Protein 8HEH (pdb70)

Nearest PDB structures (foldseek):
  8heh-assembly1_A  TM=1.007E+00  e=6.013E-32  Serratia marcescens
  8heh-assembly1_B  TM=1.002E+00  e=1.128E-28  Serratia marcescens
  3ne7-assembly1_A  TM=8.263E-01  e=5.624E-11  Thermoplasma acidophilum
  5isv-assembly2_B  TM=7.429E-01  e=2.941E-08  Escherichia coli O157:H7
  3efa-assembly1_A-2  TM=6.532E-01  e=8.711E-08  Lactiplantibacillus plantarum WCFS1

Organism: Serratia marcescens (NCBI:txid615)

Foldseek 3Di:
DKDKDQQALVCLVVVVVQLCQDDFQHDDPVCPVCNDSVNVNVQSVVRLKMWMADVPRTFWIWGWDDVQTETSDTGGHPVRPPPCPSVVGVVSSVVVSVVVPDFKYKYWGAPPDPVVVVVVVVAWDFDQADPVGTTMIMHGD/DLADPLKDKDFDALVCLVVVVVQQCQDDFQHDDPVCVVCSDSVNVRVQSVQRLKMWMARNPHTFWIWGWDPVVHTETSDTGGHPVCPPRCPRVVRVVSSVVVCVVVPHQKYKYWGAPPDPVVVVVVVVPWAFDQADPVRTTMIMHGD

Sequence (288 aa):
LITFEKLTAQHLPYLYEIRFSVEENLLHPHQIQYLQRRQALEDINQGGGWICKHGDDYAGVGFGLFIEPLIGGLFVKPEYQSKGIGSALLARVTAWMFERGAEAIHLTTDPGSKAEGFYQHHGWAVVGQDEFGQAELVKRKRHMDSLITFEKLTAQHLPYLYEIRFSVEENLLHPHQIQYLQRRQALEDINQGGGWICKHGDDYAGVGFGLFIPEPLIGGLFVKPEYQSKGIGSALLARVTAWMFERGAEAIHLTTDPGSKAEGFYQHHGWAVVGQDEFGQAELVKRK

Radius of gyration: 20.62 Å; Cα contacts (8 Å, |Δi|>4): 542; chains: 2; bounding box: 34×51×62 Å

InterPro domains:
  IPR000182 GNAT domain [PF00583] (31-128)
  IPR000182 GNAT domain [PS51186] (5-148)
  IPR016181 Acyl-CoA N-acyltransferase [SSF55729] (5-136)

B-factor: mean 22.33, std 7.27, range [11.79, 54.83]

Solvent-accessible surface area: 14021 Å² total; per-residue (Å²): 184,48,72,58,66,80,5,57,46,133,2,6,10,39,8,0,23,0,17,8,1,10,80,76,25,83,12,46,78,42,40,20,109,110,18,26,41,149,65,4,46,112,12,3,102,66,29,0,0,36,0,0,50,82,45,136,52,26,0,0,1,0,19,0,13,68,127,100,30,34,16,36,6,27,33,15,4,46,86,25,77,122,126,45,6,13,39,23,0,6,62,88,2,13,47,22,0,36,137,135,50,5,118,13,0,55,4,57,5,32,69,68,14,169,27,28,38,59,16,90,152,54,53,7,55,64,92,36,116,27,151,111,29,13,4,54,0,22,52,160,137,273,192,53,84,108,100,13,68,77,58,79,6,54,46,137,16,6,11,42,7,0,21,0,16,8,2,9,98,72,25,82,12,50,76,45,42,18,113,106,17,22,43,155,56,6,55,103,14,11,131,44,27,1,0,17,0,0,41,40,27,137,55,36,0,0,0,0,21,0,18,51,129,114,81,34,39,18,36,6,27,32,16,4,41,81,28,82,125,86,35,2,14,39,28,0,5,60,134,2,12,47,26,0,34,142,152,47,3,142,23,0,45,5,54,6,31,67,68,14,156,28,26,35,59,15,89,149,53,51,7,51,66,82,32,120,40,154,104,26,15,3,38,0,6,50,159,145

Structure (mmCIF, N/CA/C/O backbone):
data_8HEH
#
_entry.id   8HEH
#
_cell.length_a   66.646
_cell.length_b   68.373
_cell.length_c   76.012
_cell.angle_alpha   90.000
_cell.angle_beta   98.120
_cell.angle_gamma   90.000
#
_symmetry.space_group_name_H-M   'C 1 2 1'
#
loop_
_entity.id
_entity.type
_entity.pdbx_description
1 polymer 'GNAT family N-acetyltransferase'
2 non-polymer GLYCEROL
3 non-polymer 'COENZYME A'
4 water water
#
loop_
_atom_site.group_PDB
_atom_site.id
_atom_site.type_symbol
_atom_site.label_atom_id
_atom_site.label_alt_id
_atom_site.label_comp_id
_atom_site.label_asym_id
_atom_site.label_entity_id
_atom_site.label_seq_id
_atom_site.pdbx_PDB_ins_code
_atom_site.Cartn_x
_atom_site.Cartn_y
_atom_site.Cartn_z
_atom_site.occupancy
_atom_site.B_iso_or_equiv
_atom_site.auth_seq_id
_atom_site.auth_comp_id
_atom_site.auth_asym_id
_atom_site.auth_atom_id
_atom_site.pdbx_PDB_model_num
ATOM 1 N N . LEU A 1 20 ? -34.76400 -27.21200 34.10000 1.000 43.52000 20 LEU A N 1
ATOM 2 C CA . LEU A 1 20 ? -34.82900 -25.96100 34.85000 1.000 42.33000 20 LEU A CA 1
ATOM 3 C C . LEU A 1 20 ? -33.61900 -25.08000 34.52600 1.000 40.63000 20 LEU A C 1
ATOM 4 O O . LEU A 1 20 ? -32.72500 -25.48100 33.77500 1.000 41.57000 20 LEU A O 1
ATOM 9 N N . ILE A 1 21 ? -33.62300 -23.87400 35.08900 1.000 38.77000 21 ILE A N 1
ATOM 10 C CA . ILE A 1 21 ? -32.56200 -22.89400 34.88500 1.000 36.56000 21 ILE A CA 1
ATOM 11 C C . ILE A 1 21 ? -31.40000 -23.20000 35.82300 1.000 34.07000 21 ILE A C 1
ATOM 12 O O . ILE A 1 21 ? -31.58100 -23.29700 37.04200 1.000 37.51000 21 ILE A O 1
ATOM 17 N N . THR A 1 22 ? -30.20100 -23.34300 35.26100 1.000 28.57000 22 THR A N 1
ATOM 18 C CA . THR A 1 22 ? -28.98700 -23.54600 36.03800 1.000 27.10000 22 THR A CA 1
ATOM 19 C C . THR A 1 22 ? -27.96100 -22.47200 35.70800 1.000 25.09000 22 THR A C 1
ATOM 20 O O . THR A 1 22 ? -27.92800 -21.94000 34.59200 1.000 23.13000 22 THR A O 1
ATOM 24 N N . PHE A 1 23 ? -27.12700 -22.15800 36.69700 1.000 23.58000 23 PHE A N 1
ATOM 25 C CA . PHE A 1 23 ? -25.96600 -21.29100 36.54000 1.000 21.31000 23 PHE A CA 1
ATOM 26 C C . PHE A 1 23 ? -24.72500 -22.09800 36.88300 1.000 22.34000 23 PHE A C 1
ATOM 27 O O . PHE A 1 23 ? -24.66700 -22.72900 37.94400 1.000 23.26000 23 PHE A O 1
ATOM 35 N N . GLU A 1 24 ? -23.73300 -22.08600 36.00000 1.000 18.64000 24 GLU A N 1
ATOM 36 C CA . GLU A 1 24 ? -22.49800 -22.82400 36.22200 1.000 20.57000 24 GLU A CA 1
ATOM 37 C C . GLU A 1 24 ? -21.33000 -21.98700 35.72800 1.000 18.84000 24 GLU A C 1
ATOM 38 O O . GLU A 1 24 ? -21.51200 -21.01300 34.99500 1.000 16.32000 24 GLU A O 1
ATOM 44 N N . LYS A 1 25 ? -20.12200 -22.36300 36.13800 1.000 17.91000 25 LYS A N 1
ATOM 45 C CA . LYS A 1 25 ? -18.94200 -21.61500 35.73300 1.000 18.27000 25 LYS A CA 1
ATOM 46 C C . LYS A 1 25 ? -18.76500 -21.68800 34.22100 1.000 15.82000 25 LYS A C 1
ATOM 47 O O . LYS A 1 25 ? -18.96000 -22.73800 33.60100 1.000 17.67000 25 LYS A O 1
ATOM 53 N N . LEU A 1 26 ? -18.42800 -20.54600 33.63100 1.000 16.10000 26 LEU A N 1
ATOM 54 C CA . LEU A 1 26 ? -18.12000 -20.45600 32.21000 1.000 15.61000 26 LEU A CA 1
ATOM 55 C C . LEU A 1 26 ? -16.73400 -21.04100 31.97200 1.000 15.91000 26 LEU A C 1
ATOM 56 O O . LEU A 1 26 ? -15.76100 -20.60800 32.59900 1.000 18.37000 26 LEU A O 1
ATOM 61 N N . THR A 1 27 ? -16.63400 -22.01700 31.06900 1.000 16.32000 27 THR A N 1
ATOM 62 C CA . THR A 1 27 ? -15.35800 -22.64000 30.74500 1.000 18.15000 27 THR A CA 1
ATOM 63 C C . THR A 1 27 ? -15.14000 -22.62100 29.23900 1.000 18.14000 27 THR A C 1
ATOM 64 O O . THR A 1 27 ? -16.01000 -22.21000 28.47000 1.000 16.82000 27 THR A O 1
ATOM 68 N N . ALA A 1 28 ? -13.94600 -23.06300 28.82900 1.000 18.21000 28 ALA A N 1
ATOM 69 C CA . ALA A 1 28 ? -13.54800 -22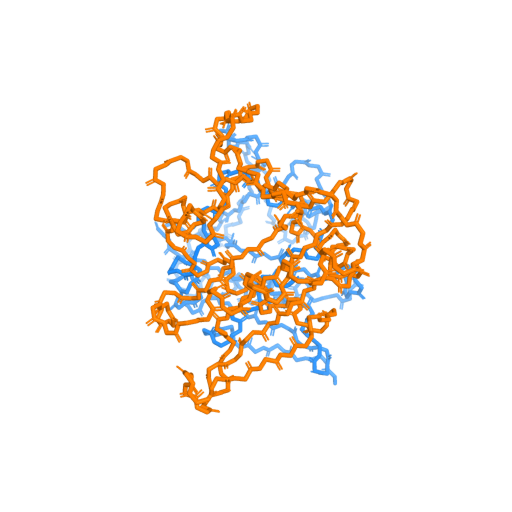.99600 27.42600 1.000 19.01000 28 ALA A CA 1
ATOM 70 C C . ALA A 1 28 ? -14.55100 -23.69300 26.51600 1.000 18.00000 28 ALA A C 1
ATOM 71 O O . ALA A 1 28 ? -14.81600 -23.22600 25.40000 1.000 18.33000 28 ALA A O 1
ATOM 73 N N . GLN A 1 29 ? -15.13600 -24.80200 26.97500 1.000 17.85000 29 GLN A N 1
ATOM 74 C CA . GLN A 1 29 ? -16.07400 -25.54500 26.13600 1.000 19.51000 29 GLN A CA 1
ATOM 75 C C . GLN A 1 29 ? -17.33800 -24.75000 25.81800 1.000 18.94000 29 GLN A C 1
ATOM 76 O O . GLN A 1 29 ? -18.07700 -25.11800 24.89800 1.000 19.34000 29 GLN A O 1
ATOM 82 N N . HIS A 1 30 ? -17.60400 -23.67300 26.55400 1.000 15.55000 30 HIS A N 1
ATOM 83 C CA . HIS A 1 30 ? -18.78400 -22.85900 26.31400 1.000 16.59000 30 HIS A CA 1
ATOM 84 C C . HIS A 1 30 ? -18.56600 -21.79600 25.25500 1.000 15.83000 30 HIS A C 1
ATOM 85 O O . HIS A 1 30 ? -19.51000 -21.06700 24.95100 1.000 15.40000 30 HIS A O 1
ATOM 92 N N . LEU A 1 31 ? -17.34900 -21.67800 24.72000 1.000 15.74000 31 LEU A N 1
ATOM 93 C CA . LEU A 1 31 ? -17.03200 -20.65100 23.72100 1.000 16.50000 31 LEU A CA 1
ATOM 94 C C . LEU A 1 31 ? -18.08900 -20.48500 22.63300 1.000 16.25000 31 LEU A C 1
ATOM 95 O O . LEU A 1 31 ? -18.52300 -19.35100 22.40400 1.000 15.34000 31 LEU A O 1
ATOM 100 N N . PRO A 1 32 ? -18.55200 -21.53100 21.94800 1.000 14.74000 32 PRO A N 1
ATOM 101 C CA . PRO A 1 32 ? -19.56100 -21.30900 20.89300 1.000 14.53000 32 PRO A CA 1
ATOM 102 C C . PRO A 1 32 ? -20.82700 -20.65000 21.39800 1.000 14.38000 32 PRO A C 1
ATOM 103 O O . PRO A 1 32 ? -21.42900 -19.83900 20.67300 1.000 14.14000 32 PRO A O 1
ATOM 107 N N . TYR A 1 33 ? -21.24600 -20.97100 22.62400 1.000 15.04000 33 TYR A N 1
ATOM 108 C CA . TYR A 1 33 ? -22.50500 -20.47200 23.15600 1.000 14.66000 33 TYR A CA 1
ATOM 109 C C . TYR A 1 33 ? -22.35500 -19.06200 23.69100 1.000 15.67000 33 TYR A C 1
ATOM 110 O O . TYR A 1 33 ? -23.32200 -18.28800 23.68000 1.000 16.07000 33 TYR A O 1
ATOM 119 N N . LEU A 1 34 ? -21.15400 -18.70500 24.14000 1.000 14.39000 34 LEU A N 1
ATOM 120 C CA . LEU A 1 34 ? -20.88100 -17.30500 24.42700 1.000 14.73000 34 LEU A CA 1
ATOM 121 C C . LEU A 1 34 ? -21.16100 -16.45700 23.19200 1.000 14.70000 34 LEU A C 1
ATOM 122 O O . LEU A 1 34 ? -21.87100 -15.44700 23.26600 1.000 14.10000 34 LEU A O 1
ATOM 127 N N . TYR A 1 35 ? -20.61500 -16.85900 22.04000 1.000 13.92000 35 TYR A N 1
ATOM 128 C CA . TYR A 1 35 ? -20.88900 -16.13300 20.80500 1.000 13.49000 35 TYR A CA 1
ATOM 129 C C . TYR A 1 35 ? -22.37700 -16.13400 20.49100 1.000 14.55000 35 TYR A C 1
ATOM 130 O O . TYR A 1 35 ? -22.94100 -15.09700 20.12600 1.000 14.73000 35 TYR A O 1
ATOM 139 N N . GLU A 1 36 ? -23.02300 -17.30000 20.58200 1.000 13.93000 36 GLU A N 1
ATOM 140 C CA . GLU A 1 36 ? -24.43800 -17.39900 20.24200 1.000 14.96000 36 GLU A CA 1
ATOM 141 C C . GLU A 1 36 ? -25.26700 -16.41000 21.04600 1.000 15.46000 36 GLU A C 1
ATOM 142 O O . GLU A 1 36 ? -26.07800 -15.66400 20.49100 1.000 15.09000 36 GLU A O 1
ATOM 148 N N . ILE A 1 37 ? -25.06700 -16.38400 22.36100 1.000 14.45000 37 ILE A N 1
ATOM 149 C CA . ILE A 1 37 ? -25.81500 -15.45500 23.20300 1.000 14.60000 37 ILE A CA 1
ATOM 150 C C . ILE A 1 37 ? -25.46100 -14.01400 22.85800 1.000 13.47000 37 ILE A C 1
ATOM 151 O O . ILE A 1 37 ? -26.34000 -13.15000 22.74600 1.000 14.96000 37 ILE A O 1
ATOM 156 N N . ARG A 1 38 ? -24.16700 -13.72700 22.70000 1.000 12.23000 38 ARG A N 1
ATOM 157 C CA . ARG A 1 38 ? -23.74600 -12.35200 22.45600 1.000 14.80000 38 ARG A CA 1
ATOM 158 C C . ARG A 1 38 ? -24.36900 -11.79300 21.18800 1.000 14.10000 38 ARG A C 1
ATOM 159 O O . ARG A 1 38 ? -24.74200 -10.61300 21.14200 1.000 14.50000 38 ARG A O 1
ATOM 167 N N . PHE A 1 39 ? -24.46200 -12.60400 20.13600 1.000 13.48000 39 PHE A N 1
ATOM 168 C CA . PHE A 1 39 ? -25.00500 -12.12000 18.87700 1.000 13.23000 39 PHE A CA 1
ATOM 169 C C . PHE A 1 39 ? -26.52100 -12.20600 18.80700 1.000 14.11000 39 PHE A C 1
ATOM 170 O O . PHE A 1 39 ? -27.09700 -11.75900 17.81500 1.000 14.42000 39 PHE A O 1
ATOM 178 N N . SER A 1 40 ? -27.17700 -12.74100 19.83700 1.000 14.72000 40 SER A N 1
ATOM 179 C CA . SER A 1 40 ? -28.63100 -12.82700 19.85000 1.000 15.49000 40 SER A CA 1
ATOM 180 C C . SER A 1 40 ? -29.28400 -11.51600 20.27200 1.000 16.04000 40 SER A C 1
ATOM 181 O O . SER A 1 40 ? -30.47300 -11.30900 20.00600 1.000 17.37000 40 SER A O 1
ATOM 184 N N . VAL A 1 41 ? -28.54900 -10.63500 20.95300 1.000 16.02000 41 VAL A N 1
ATOM 185 C CA . VAL A 1 41 ? -29.16700 -9.43800 21.51100 1.000 16.19000 41 VAL A CA 1
ATOM 186 C C . VAL A 1 41 ? -29.37600 -8.38700 20.42400 1.000 18.07000 41 VAL A C 1
ATOM 187 O O . VAL A 1 41 ? -28.73500 -8.39200 19.36100 1.000 17.32000 41 VAL A O 1
ATOM 191 N N . GLU A 1 42 ? -30.30400 -7.46800 20.70700 1.000 18.32000 42 GLU A N 1
ATOM 192 C CA . GLU A 1 42 ? -30.74300 -6.43400 19.77600 1.000 19.31000 42 GLU A CA 1
ATOM 193 C C . GLU A 1 42 ? -30.31400 -5.03500 20.18500 1.000 20.08000 42 GLU A C 1
ATOM 194 O O . GLU A 1 42 ? -30.44700 -4.10100 19.38200 1.000 23.18000 42 GLU A O 1
ATOM 200 N N . GLU A 1 43 ? -29.85200 -4.85800 21.41300 1.000 19.01000 43 GLU A N 1
ATOM 201 C CA . GLU A 1 43 ? -29.19600 -3.64400 21.87300 1.000 19.91000 43 GLU A CA 1
ATOM 202 C C . GLU A 1 43 ? -27.79800 -4.02600 22.33400 1.000 18.28000 43 GLU A C 1
ATOM 203 O O . GLU A 1 43 ? -27.51800 -5.19800 22.60900 1.000 18.20000 43 GLU A O 1
ATOM 209 N N . ASN A 1 44 ? -26.92300 -3.03300 22.43100 1.000 17.65000 44 ASN A N 1
ATOM 210 C CA . ASN A 1 44 ? -25.51600 -3.26900 22.72400 1.000 15.72000 44 ASN A CA 1
ATOM 211 C C . ASN A 1 44 ? -24.92100 -4.29500 21.76700 1.000 16.72000 44 ASN A C 1
ATOM 212 O O . ASN A 1 44 ? -24.25300 -5.26200 22.15300 1.000 16.50000 44 ASN A O 1
ATOM 217 N N . LEU A 1 45 ? -25.21300 -4.07600 20.49500 1.000 16.75000 45 LEU A N 1
ATOM 218 C CA . LEU A 1 45 ? -24.57500 -4.81000 19.42000 1.000 15.02000 45 LEU A CA 1
ATOM 219 C C . LEU A 1 45 ? -23.07200 -4.57600 19.45700 1.000 17.21000 45 LEU A C 1
ATOM 220 O O . LEU A 1 45 ? -22.58600 -3.55900 19.96000 1.000 19.44000 45 LEU A O 1
ATOM 225 N N . LEU A 1 46 ? -22.33400 -5.52800 18.91000 1.000 15.49000 46 LEU A N 1
ATOM 226 C CA . LEU A 1 46 ? -20.88200 -5.43700 18.87800 1.000 16.08000 46 LEU A CA 1
ATOM 227 C C . LEU A 1 46 ? -20.44100 -4.19100 18.11500 1.000 17.05000 46 LEU A C 1
ATOM 228 O O . LEU A 1 46 ? -20.95300 -3.89200 17.03100 1.000 17.12000 46 LEU A O 1
ATOM 233 N N . HIS A 1 47 ? -19.48100 -3.46800 18.68100 1.000 17.24000 47 HIS A N 1
ATOM 234 C CA . HIS A 1 47 ? -18.93000 -2.28900 18.02900 1.000 16.98000 47 HIS A CA 1
ATOM 235 C C . HIS A 1 47 ? -17.56500 -2.59500 17.43100 1.000 17.67000 47 HIS A C 1
ATOM 236 O O . HIS A 1 47 ? -16.89700 -3.55000 17.83600 1.000 17.93000 47 HIS A O 1
ATOM 243 N N . PRO A 1 48 ? -17.13800 -1.81300 16.43100 1.000 19.17000 48 PRO A N 1
ATOM 244 C CA . PRO A 1 48 ? -15.83300 -2.06800 15.78800 1.000 19.03000 48 PRO A CA 1
ATOM 245 C C . PRO A 1 48 ? -14.65700 -2.26200 16.73500 1.000 18.83000 48 PRO A C 1
ATOM 246 O O . PRO A 1 48 ? -13.88200 -3.21100 16.55800 1.000 19.65000 48 PRO A O 1
ATOM 250 N N . HIS A 1 49 ? -14.50500 -1.39900 17.74700 1.000 19.20000 49 HIS A N 1
ATOM 251 C CA . HIS A 1 49 ? -13.36000 -1.51500 18.64700 1.000 21.14000 49 HIS A CA 1
ATOM 252 C C . HIS A 1 49 ? -13.41300 -2.76000 19.52100 1.000 21.88000 49 HIS A C 1
ATOM 253 O O . HIS A 1 49 ? -12.42400 -3.06900 20.19300 1.000 24.50000 49 HIS A O 1
ATOM 260 N N . GLN A 1 50 ? -14.52900 -3.48200 19.52000 1.000 18.22000 50 GLN A N 1
ATOM 261 C CA . GLN A 1 50 ? -14.68600 -4.65700 20.35600 1.000 18.24000 50 GLN A CA 1
ATOM 262 C C . GLN A 1 50 ? -14.48200 -5.96300 19.60000 1.000 16.48000 50 GLN A C 1
ATOM 263 O O . GLN A 1 50 ? -14.43700 -7.02200 20.23300 1.000 16.52000 50 GLN A O 1
ATOM 269 N N . ILE A 1 51 ? -14.35100 -5.91400 18.27100 1.000 17.03000 51 ILE A N 1
ATOM 270 C CA . ILE A 1 51 ? -14.17900 -7.13700 17.48400 1.000 17.35000 51 ILE A CA 1
ATOM 271 C C . ILE A 1 51 ? -13.01600 -7.96100 18.01400 1.000 17.35000 51 ILE A C 1
ATOM 272 O O . ILE A 1 51 ? -13.10200 -9.19300 18.13100 1.000 17.60000 51 ILE A O 1
ATOM 277 N N . GLN A 1 52 ? -11.90800 -7.29100 18.34300 1.000 16.69000 52 GLN A N 1
ATOM 278 C CA . GLN A 1 52 ? -10.67700 -8.00000 18.67900 1.000 19.93000 52 GLN A CA 1
ATOM 279 C C . GLN A 1 52 ? -10.86100 -8.93300 19.87000 1.000 18.27000 52 GLN A C 1
ATOM 280 O O . GLN A 1 52 ? -10.20200 -9.97600 19.94900 1.000 19.37000 52 GLN A O 1
ATOM 286 N N . TYR A 1 53 ? -11.76400 -8.59800 20.78700 1.000 18.12000 53 TYR A N 1
ATOM 287 C CA . TYR A 1 53 ? -11.90700 -9.38900 22.00000 1.000 18.57000 53 TYR A CA 1
ATOM 288 C C . TYR A 1 53 ? -12.65900 -10.68700 21.77700 1.000 17.85000 53 TYR A C 1
ATOM 289 O O . TYR A 1 53 ? -12.61700 -11.56200 22.64900 1.000 18.46000 53 TYR A O 1
ATOM 298 N N . LEU A 1 54 ? -13.32300 -10.84100 20.63200 1.000 16.19000 54 LEU A N 1
ATOM 299 C CA . LEU A 1 54 ? -13.98300 -12.09500 20.29900 1.000 16.65000 54 LEU A CA 1
ATOM 300 C C . LEU A 1 54 ? -13.09300 -13.07200 19.54400 1.000 16.01000 54 LEU A C 1
ATOM 301 O O . LEU A 1 54 ? -13.48100 -14.23500 19.40300 1.000 16.31000 54 LEU A O 1
ATOM 306 N N . GLN A 1 55 ? -11.93100 -12.65000 19.03700 1.000 16.32000 55 GLN A N 1
ATOM 307 C CA . GLN A 1 55 ? -11.02000 -13.60900 18.41600 1.000 17.38000 55 GLN A CA 1
ATOM 308 C C . GLN A 1 55 ? -10.70900 -14.70900 19.42300 1.000 17.40000 55 GLN A C 1
ATOM 309 O O . GLN A 1 55 ? -10.55300 -14.44100 20.61600 1.000 16.58000 55 GLN A O 1
ATOM 315 N N . ARG A 1 56 ? -10.66600 -15.95700 18.94700 1.000 17.46000 56 ARG A N 1
ATOM 316 C CA . ARG A 1 56 ? -10.68700 -17.11200 19.84600 1.000 16.66000 56 ARG A CA 1
ATOM 317 C C . ARG A 1 56 ? -9.63700 -17.02700 20.94500 1.000 17.40000 56 ARG A C 1
ATOM 318 O O . ARG A 1 56 ? -9.92800 -17.32900 22.10700 1.000 17.01000 56 ARG A O 1
ATOM 326 N N . ARG A 1 57 ? -8.40400 -16.64500 20.6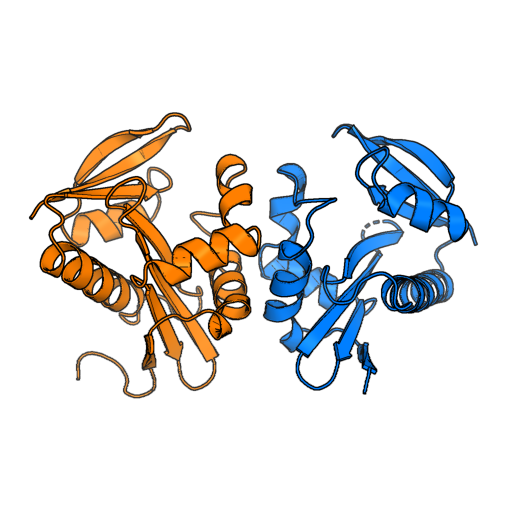0200 1.000 17.66000 57 ARG A N 1
ATOM 327 C CA . ARG A 1 57 ? -7.35600 -16.64800 21.62200 1.000 19.20000 57 ARG A CA 1
ATOM 328 C C . ARG A 1 57 ? -7.67900 -15.67400 22.74700 1.000 17.60000 57 ARG A C 1
ATOM 329 O O . ARG A 1 57 ? -7.49700 -15.99700 23.93100 1.000 19.21000 57 ARG A O 1
ATOM 337 N N . GLN A 1 58 ? -8.19600 -14.49200 22.40100 1.000 17.49000 58 GLN A N 1
ATOM 338 C CA . GLN A 1 58 ? -8.54700 -13.50900 23.42300 1.000 18.26000 58 GLN A CA 1
ATOM 339 C C . GLN A 1 58 ? -9.79800 -13.91200 24.19300 1.000 18.06000 58 GLN A C 1
ATOM 340 O O . GLN A 1 58 ? -9.87200 -13.72200 25.41500 1.000 17.71000 58 GLN A O 1
ATOM 346 N N . ALA A 1 59 ? -10.80300 -14.44400 23.49500 1.000 17.00000 59 ALA A N 1
ATOM 347 C CA . ALA A 1 59 ? -12.01300 -14.87700 24.17500 1.000 15.70000 59 ALA A CA 1
ATOM 348 C C . ALA A 1 59 ? -11.70400 -15.99100 25.17000 1.000 16.81000 59 ALA A C 1
ATOM 349 O O . ALA A 1 59 ? -12.22900 -16.00000 26.28900 1.000 16.45000 59 ALA A O 1
ATOM 351 N N . LEU A 1 60 ? -10.81900 -16.91600 24.79100 1.000 16.32000 60 LEU A N 1
ATOM 352 C CA . LEU A 1 60 ? -10.44000 -17.98600 25.71000 1.000 17.28000 60 LEU A CA 1
ATOM 353 C C . LEU A 1 60 ? -9.65800 -17.44600 26.89800 1.000 18.51000 60 LEU A C 1
ATOM 354 O O . LEU A 1 60 ? -9.86200 -17.89700 28.02800 1.000 18.56000 60 LEU A O 1
ATOM 359 N N . GLU A 1 61 ? -8.77200 -16.47100 26.66800 1.000 17.45000 61 GLU A N 1
ATOM 360 C CA . GLU A 1 61 ? -8.07400 -15.84600 27.78900 1.000 18.56000 61 GLU A CA 1
ATOM 361 C C . GLU A 1 61 ? -9.06100 -15.20100 28.75300 1.000 19.50000 61 GLU A C 1
ATOM 362 O O . GLU A 1 61 ? -8.93900 -15.35600 29.97500 1.000 20.00000 61 GLU A O 1
ATOM 368 N N . ASP A 1 62 ? -10.05500 -14.48300 28.22000 1.000 18.13000 62 ASP A N 1
ATOM 369 C CA . ASP A 1 62 ? -11.08800 -13.89300 29.06800 1.000 17.83000 62 ASP A CA 1
ATOM 370 C C . ASP A 1 62 ? -11.81600 -14.95800 29.88300 1.000 17.87000 62 ASP A C 1
ATOM 371 O O . ASP A 1 62 ? -11.95300 -14.83200 31.10400 1.000 17.64000 62 ASP A O 1
ATOM 376 N N . ILE A 1 63 ? -12.31600 -16.00600 29.22400 1.000 17.67000 63 ILE A N 1
ATOM 377 C CA . ILE A 1 63 ? -12.97900 -17.09200 29.94600 1.000 17.66000 63 ILE A CA 1
ATOM 378 C C . ILE A 1 63 ? -12.06100 -17.64700 31.02300 1.000 18.27000 63 ILE A C 1
ATOM 379 O O . ILE A 1 63 ? -12.48100 -17.89600 32.16000 1.000 19.58000 63 ILE A O 1
ATOM 384 N N . ASN A 1 64 ? -10.79100 -17.82600 30.68800 1.000 17.89000 64 ASN A N 1
ATOM 385 C CA . ASN A 1 64 ? -9.88400 -18.51400 31.59800 1.000 20.62000 64 ASN A CA 1
ATOM 386 C C . ASN A 1 64 ? -9.41400 -17.65000 32.76600 1.000 20.79000 64 ASN A C 1
ATOM 387 O O . ASN A 1 64 ? -8.72300 -18.16900 33.65300 1.000 24.82000 64 ASN A O 1
ATOM 392 N N . GLN A 1 65 ? -9.79100 -16.36800 32.82900 1.000 20.05000 65 GLN A N 1
ATOM 393 C CA . GLN A 1 65 ? -9.63600 -15.65300 34.09300 1.000 19.64000 65 GLN A CA 1
ATOM 394 C C . GLN A 1 65 ? -10.51300 -16.24500 35.18400 1.000 23.45000 65 GLN A C 1
ATOM 395 O O . GLN A 1 65 ? -10.24500 -16.01900 36.36900 1.000 23.49000 65 GLN A O 1
ATOM 401 N N . GLY A 1 66 ? -11.54800 -16.99500 34.82000 1.000 18.45000 66 GLY A N 1
ATOM 402 C CA . GLY A 1 66 ? -12.37600 -17.68300 35.78700 1.000 20.53000 66 GLY A CA 1
ATOM 403 C C . GLY A 1 66 ? -13.48100 -16.85700 36.40300 1.000 20.59000 66 GLY A C 1
ATOM 404 O O . GLY A 1 66 ? -14.07300 -17.29100 37.40000 1.000 21.63000 66 GLY A O 1
ATOM 405 N N . GLY A 1 67 ? -13.79500 -15.69300 35.83500 1.000 18.36000 67 GLY A N 1
ATOM 406 C CA . GLY A 1 67 ? -14.79900 -14.82300 36.41300 1.000 18.64000 67 GLY A CA 1
ATOM 407 C C . GLY A 1 67 ? -16.14100 -14.86200 35.71600 1.000 16.44000 67 GLY A C 1
ATOM 408 O O . GLY A 1 67 ? -16.91200 -13.90100 35.80900 1.000 17.67000 67 GLY A O 1
ATOM 409 N N . GLY A 1 68 ? -16.44200 -15.96500 35.02900 1.000 14.58000 68 GLY A N 1
ATOM 410 C CA . GLY A 1 68 ? -17.63800 -16.06000 34.21500 1.000 16.32000 68 GLY A CA 1
ATOM 411 C C . GLY A 1 68 ? -18.60100 -17.14400 34.66200 1.000 15.66000 68 GLY A C 1
ATOM 412 O O . GLY A 1 68 ? -18.21100 -18.13400 35.29200 1.000 16.97000 68 GLY A O 1
ATOM 413 N N . TRP A 1 69 ? -19.87300 -16.93500 34.33400 1.000 15.84000 69 TRP A N 1
ATOM 414 C CA . TRP A 1 69 ? -20.92900 -17.91200 34.52400 1.000 17.79000 69 TRP A CA 1
ATOM 415 C C . TRP A 1 69 ? -21.77100 -17.96500 33.26000 1.000 16.13000 69 TRP A C 1
ATOM 416 O O . TRP A 1 69 ? -21.87300 -16.98700 32.50800 1.000 15.77000 69 TRP A O 1
ATOM 427 N N . ILE A 1 70 ? -22.38000 -19.11200 33.03100 1.000 16.54000 70 ILE A N 1
ATOM 428 C CA . ILE A 1 70 ? -23.30200 -19.28200 31.92500 1.000 15.64000 70 ILE A CA 1
ATOM 429 C C . ILE A 1 70 ? -24.57400 -19.92300 32.46000 1.000 18.38000 70 ILE A C 1
ATOM 430 O O . ILE A 1 70 ? -24.52900 -20.79100 33.34500 1.000 18.76000 70 ILE A O 1
ATOM 435 N N . CYS A 1 71 ? -25.70800 -19.44900 31.96100 1.000 17.77000 71 CYS A N 1
ATOM 436 C CA . CYS A 1 71 ? -27.03000 -19.86700 32.39200 1.000 18.52000 71 CYS A CA 1
ATOM 437 C C . CYS A 1 71 ? -27.66200 -20.70900 31.29500 1.000 20.68000 71 CYS A C 1
ATOM 438 O O . CYS A 1 71 ? -27.66200 -20.30700 30.12300 1.000 19.37000 71 CYS A O 1
ATOM 441 N N . LYS A 1 72 ? -28.15200 -21.89300 31.66500 1.000 21.20000 72 LYS A N 1
ATOM 442 C CA . LYS A 1 72 ? -28.82400 -22.79600 30.74500 1.000 24.15000 72 LYS A CA 1
ATOM 443 C C . LYS A 1 72 ? -30.27200 -22.94900 31.17100 1.000 26.51000 72 LYS A C 1
ATOM 444 O O . LYS A 1 72 ? -30.56900 -22.99500 32.36700 1.000 26.27000 72 LYS A O 1
ATOM 450 N N . HIS A 1 73 ? -31.16300 -23.00900 30.19200 1.000 27.67000 73 HIS A N 1
ATOM 451 C CA . HIS A 1 73 ? -32.57300 -23.31500 30.39500 1.000 31.32000 73 HIS A CA 1
ATOM 452 C C . HIS A 1 73 ? -32.76900 -24.67400 29.73500 1.000 33.50000 73 HIS A C 1
ATOM 453 O O . HIS A 1 73 ? -32.90100 -24.76500 28.51100 1.000 31.40000 73 HIS A O 1
ATOM 460 N N . GLY A 1 74 ? -32.76700 -25.72900 30.53900 1.000 35.62000 74 GLY A N 1
ATOM 461 C CA . GLY A 1 74 ? -32.71900 -27.06100 29.96500 1.000 35.13000 74 GLY A CA 1
ATOM 462 C C . GLY A 1 74 ? -31.40400 -27.23800 29.23000 1.000 33.55000 74 GLY A C 1
ATOM 463 O O . GLY A 1 74 ? -30.32100 -27.03200 29.79000 1.000 34.55000 74 GLY A O 1
ATOM 464 N N . ASP A 1 75 ? -31.47700 -27.59600 27.95200 1.000 34.94000 75 ASP A N 1
ATOM 465 C CA . ASP A 1 75 ? -30.29000 -27.71000 27.11800 1.000 35.14000 75 ASP A CA 1
ATOM 466 C C . ASP A 1 75 ? -30.04800 -26.47000 26.26100 1.000 34.62000 75 ASP A C 1
ATOM 467 O O . ASP A 1 75 ? -29.15600 -26.48300 25.40800 1.000 38.00000 75 ASP A O 1
ATOM 472 N N . ASP A 1 76 ? -30.80800 -25.40100 26.47600 1.000 29.86000 76 ASP A N 1
ATOM 473 C CA . ASP A 1 76 ? -30.65600 -24.16700 25.71800 1.000 26.20000 76 ASP A CA 1
ATOM 474 C C . ASP A 1 76 ? -29.84200 -23.17300 26.53500 1.000 23.85000 76 ASP A C 1
ATOM 475 O O . ASP A 1 76 ? -30.17600 -22.89100 27.68800 1.000 26.02000 76 ASP A O 1
ATOM 480 N N . TYR A 1 77 ? -28.76500 -22.66300 25.94700 1.000 20.10000 77 TYR A N 1
ATOM 481 C CA . TYR A 1 77 ? -27.98300 -21.62300 26.60200 1.000 19.21000 77 TYR A CA 1
ATOM 482 C C . TYR A 1 77 ? -28.74800 -20.30800 26.56900 1.000 18.42000 77 TYR A C 1
ATOM 483 O O . TYR A 1 77 ? -29.21000 -19.88000 25.50800 1.000 19.92000 77 TYR A O 1
ATOM 492 N N . ALA A 1 78 ? -28.89100 -19.67100 27.73300 1.000 17.43000 78 ALA A N 1
ATOM 493 C CA . ALA A 1 78 ? -29.77400 -18.52000 27.90300 1.000 19.11000 78 ALA A CA 1
ATOM 494 C C . ALA A 1 78 ? -29.05100 -17.20600 28.15100 1.000 17.03000 78 ALA A C 1
ATOM 495 O O . ALA A 1 78 ? -29.48900 -16.16200 27.65400 1.000 17.83000 78 ALA A O 1
ATOM 497 N N . GLY A 1 79 ? -27.96700 -17.21800 28.91300 1.000 16.16000 79 GLY A N 1
ATOM 498 C CA . GLY A 1 79 ? -27.29900 -15.98400 29.26900 1.000 15.63000 79 GLY A CA 1
ATOM 499 C C . GLY A 1 79 ? -25.87300 -16.24800 29.67800 1.000 15.41000 79 GLY A C 1
ATOM 500 O O . GLY A 1 79 ? -25.52300 -17.35700 30.09100 1.000 16.47000 79 GLY A O 1
ATOM 501 N N . VAL A 1 80 ? -25.05000 -15.21000 29.58900 1.000 15.50000 80 VAL A N 1
ATOM 502 C CA . VAL A 1 80 ? -23.63600 -15.32600 29.92800 1.000 14.75000 80 VAL A CA 1
ATOM 503 C C . VAL A 1 80 ? -23.17100 -14.01400 30.55100 1.000 14.51000 80 VAL A C 1
ATOM 504 O O . VAL A 1 80 ? -23.55800 -12.92800 30.10900 1.000 15.71000 80 VAL A O 1
ATOM 508 N N . GLY A 1 81 ? -22.34000 -14.11900 31.58000 1.000 14.59000 81 GLY A N 1
ATOM 509 C CA . GLY A 1 81 ? -21.74700 -12.94200 32.18500 1.000 16.09000 81 GLY A CA 1
ATOM 510 C C . GLY A 1 81 ? -20.34700 -13.23700 32.66500 1.000 15.32000 81 GLY A C 1
ATOM 511 O O . GLY A 1 81 ? -20.11300 -14.31700 33.21500 1.000 16.57000 81 GLY A O 1
ATOM 512 N N . PHE A 1 82 ? -19.43700 -12.31500 32.45300 1.000 15.64000 82 PHE A N 1
ATOM 513 C CA . PHE A 1 82 ? -18.04800 -12.53500 32.90400 1.000 15.66000 82 PHE A CA 1
ATOM 514 C C . PHE A 1 82 ? -17.33500 -11.25700 33.29800 1.000 17.63000 82 PHE A C 1
ATOM 515 O O . PHE A 1 82 ? -17.54300 -10.22900 32.68600 1.000 16.98000 82 PHE A O 1
ATOM 523 N N . GLY A 1 83 ? -16.51600 -11.39900 34.32200 1.000 16.20000 83 GLY A N 1
ATOM 524 C CA . GLY A 1 83 ? -15.69300 -10.27900 34.77400 1.000 17.74000 83 GLY A CA 1
ATOM 525 C C . GLY A 1 83 ? -14.24300 -10.53400 34.45600 1.000 19.45000 83 GLY A C 1
ATOM 526 O O . GLY A 1 83 ? -13.87300 -11.69300 34.24400 1.000 19.91000 83 GLY A O 1
ATOM 527 N N . LEU A 1 84 ? -13.47400 -9.46500 34.42300 1.000 20.79000 84 LEU A N 1
ATOM 528 C CA . LEU A 1 84 ? -12.03900 -9.58000 34.11700 1.000 19.73000 84 LEU A CA 1
ATOM 529 C C . LEU A 1 84 ? -11.18700 -8.66500 34.97300 1.000 20.73000 84 LEU A C 1
ATOM 530 O O . LEU A 1 84 ? -11.69900 -7.65400 35.38400 1.000 20.77000 84 LEU A O 1
ATOM 535 N N . PHE A 1 85 ? -9.91500 -9.01400 35.13400 1.000 22.60000 85 PHE A N 1
ATOM 536 C CA . PHE A 1 85 ? -8.88400 -8.09500 35.69600 1.000 25.52000 85 PHE A CA 1
ATOM 537 C C . PHE A 1 85 ? -7.84100 -7.96300 34.58000 1.000 23.20000 85 PHE A C 1
ATOM 538 O O . PHE A 1 85 ? -7.24800 -8.97300 34.27000 1.000 30.41000 85 PHE A O 1
ATOM 546 N N . ILE A 1 86 ? -7.70500 -6.81300 33.90700 1.000 30.00000 86 ILE A N 1
ATOM 547 C CA . ILE A 1 86 ? -6.79100 -6.60800 32.74400 1.000 30.00000 86 ILE A CA 1
ATOM 548 C C . ILE A 1 86 ? -5.77300 -5.50200 33.03800 1.000 30.00000 86 ILE A C 1
ATOM 549 O O . ILE A 1 86 ? -5.31600 -4.91300 32.05000 1.000 30.00000 86 ILE A O 1
ATOM 554 N N . GLU A 1 88 ? -7.18300 -3.94900 35.06300 1.000 30.00000 88 GLU A N 1
ATOM 555 C CA . GLU A 1 88 ? -8.42900 -3.19600 35.37500 1.000 30.00000 88 GLU A CA 1
ATOM 556 C C . GLU A 1 88 ? -9.65400 -4.10100 35.65400 1.000 30.00000 88 GLU A C 1
ATOM 557 O O . GLU A 1 88 ? -9.93100 -4.94900 34.83000 1.000 30.00000 88 GLU A O 1
ATOM 563 N N . PRO A 1 89 ? -10.38100 -3.98200 36.79600 1.000 22.19000 89 PRO A N 1
ATOM 564 C CA . PRO A 1 89 ? -11.60000 -4.72600 37.00800 1.000 22.31000 89 PRO A CA 1
ATOM 565 C C . PRO A 1 89 ? -12.73500 -4.26200 36.09500 1.000 22.01000 89 PRO A C 1
ATOM 566 O O . PRO A 1 89 ? -13.15300 -3.14300 36.16300 1.000 20.24000 89 PRO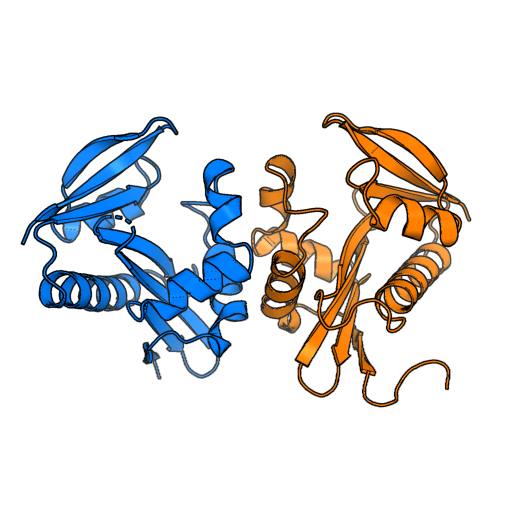 A O 1
ATOM 570 N N . LEU A 1 90 ? -13.24000 -5.20100 35.31100 1.000 19.96000 90 LEU A N 1
ATOM 571 C CA . LEU A 1 90 ? -14.24800 -4.84200 34.30500 1.000 21.09000 90 LEU A CA 1
ATOM 572 C C . LEU A 1 90 ? -15.30500 -5.91900 34.17600 1.000 20.59000 90 LEU A C 1
ATOM 573 O O . LEU A 1 90 ? -14.99800 -7.06800 34.43000 1.000 22.41000 90 LEU A O 1
ATOM 578 N N . ILE A 1 91 ? -16.51200 -5.50800 33.81700 1.000 18.84000 91 ILE A N 1
ATOM 579 C CA . ILE A 1 91 ? -17.50700 -6.51700 33.39300 1.000 18.62000 91 ILE A CA 1
ATOM 580 C C . ILE A 1 91 ? -17.17300 -6.69700 31.91000 1.000 18.64000 91 ILE A C 1
ATOM 581 O O . ILE A 1 91 ? -17.34100 -5.75300 31.15000 1.000 19.21000 91 ILE A O 1
ATOM 586 N N . GLY A 1 92 ? -16.66100 -7.85900 31.54600 1.000 16.88000 92 GLY A N 1
ATOM 587 C CA . GLY A 1 92 ? -16.27200 -8.12400 30.17600 1.000 19.44000 92 GLY A CA 1
ATOM 588 C C . GLY A 1 92 ? -17.44800 -8.35900 29.25900 1.000 17.83000 92 GLY A C 1
ATOM 589 O O . GLY A 1 92 ? -17.38200 -8.03600 28.07000 1.000 20.82000 92 GLY A O 1
ATOM 590 N N . GLY A 1 93 ? -18.52800 -8.92000 29.78400 1.000 16.76000 93 GLY A N 1
ATOM 591 C CA . GLY A 1 93 ? -19.71000 -9.13900 28.98300 1.000 16.65000 93 GLY A CA 1
ATOM 592 C C . GLY A 1 93 ? -20.86900 -9.55300 29.85500 1.000 15.33000 93 GLY A C 1
ATOM 593 O O . GLY A 1 93 ? -20.67900 -10.21800 30.88100 1.000 16.05000 93 GLY A O 1
ATOM 594 N N . LEU A 1 94 ? -22.06800 -9.12900 29.47900 1.000 15.20000 94 LEU A N 1
ATOM 595 C CA . LEU A 1 94 ? -23.29200 -9.55300 30.14800 1.000 13.90000 94 LEU A CA 1
ATOM 596 C C . LEU A 1 94 ? -24.38700 -9.52900 29.09500 1.000 15.08000 94 LEU A C 1
ATOM 597 O O . LEU A 1 94 ? -24.76300 -8.45700 28.60000 1.000 15.33000 94 LEU A O 1
ATOM 602 N N . PHE A 1 95 ? -24.86600 -10.71000 28.71800 1.000 14.62000 95 PHE A N 1
ATOM 603 C CA . PHE A 1 95 ? -25.82700 -10.84100 27.62900 1.000 16.27000 95 PHE A CA 1
ATOM 604 C C . PHE A 1 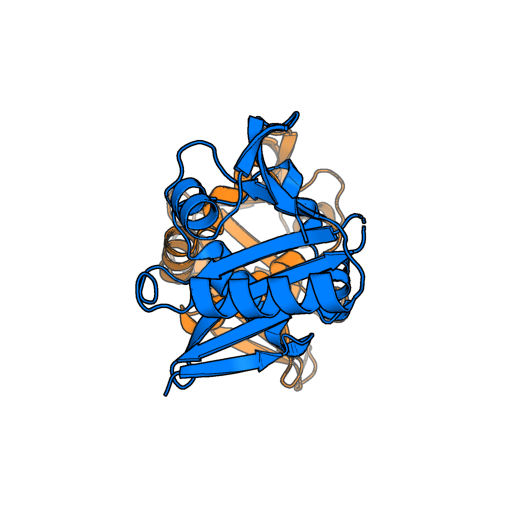95 ? -26.81900 -11.94700 27.93500 1.000 14.56000 95 PHE A C 1
ATOM 605 O O . PHE A 1 95 ? -26.44400 -13.02300 28.41100 1.000 15.20000 95 PHE A O 1
ATOM 613 N N . VAL A 1 96 ? -28.08900 -11.67800 27.65300 1.000 16.28000 96 VAL A N 1
ATOM 614 C CA . VAL A 1 96 ? -29.16700 -12.64200 27.81600 1.000 16.15000 96 VAL A CA 1
ATOM 615 C C . VAL A 1 96 ? -29.96400 -12.65200 26.51700 1.000 17.70000 96 VAL A C 1
ATOM 616 O O . VAL A 1 96 ? -30.30300 -11.58800 25.99100 1.000 17.34000 96 VAL A O 1
ATOM 620 N N . LYS A 1 97 ? -30.24100 -13.84100 25.99300 1.000 17.14000 97 LYS A N 1
ATOM 621 C CA . LYS A 1 97 ? -31.01000 -13.93500 24.75900 1.000 17.55000 97 LYS A CA 1
ATOM 622 C C . LYS A 1 97 ? -32.35600 -13.23600 24.93700 1.000 18.28000 97 LYS A C 1
ATOM 623 O O . LYS A 1 97 ? -32.95300 -13.31200 26.01900 1.000 19.25000 97 LYS A O 1
ATOM 629 N N . PRO A 1 98 ? -32.85600 -12.53900 23.90800 1.000 19.53000 98 PRO A N 1
ATOM 630 C CA . PRO A 1 98 ? -34.13900 -11.82700 24.04800 1.000 18.66000 98 PRO A CA 1
ATOM 631 C C . PRO A 1 98 ? -35.25000 -12.67400 24.64300 1.000 19.29000 98 PRO A C 1
ATOM 632 O O . PRO A 1 98 ? -35.95400 -12.20500 25.54600 1.000 22.33000 98 PRO A O 1
ATOM 636 N N . GLU A 1 99 ? -35.39600 -13.92400 24.19900 1.000 20.16000 99 GLU A N 1
ATOM 637 C CA . GLU A 1 99 ? -36.46500 -14.79600 24.67900 1.000 22.52000 99 GLU A CA 1
ATOM 638 C C . GLU A 1 99 ? -36.32300 -15.17100 26.15000 1.000 23.14000 99 GLU A C 1
ATOM 639 O O . GLU A 1 99 ? -37.26800 -15.72800 26.72000 1.000 25.70000 99 GLU A O 1
ATOM 645 N N . TYR A 1 100 ? -35.17500 -14.90800 26.77100 1.000 21.79000 100 TYR A N 1
ATOM 646 C CA . TYR A 1 100 ? -34.96400 -15.21600 28.18000 1.000 21.57000 100 TYR A CA 1
ATOM 647 C C . TYR A 1 100 ? -34.79500 -13.97700 29.04600 1.000 23.74000 100 TYR A C 1
ATOM 648 O O . TYR A 1 100 ? -34.53500 -14.11000 30.24700 1.000 23.41000 100 TYR A O 1
ATOM 657 N N . GLN A 1 101 ? -34.92300 -12.78200 28.47400 1.000 23.11000 101 GLN A N 1
ATOM 658 C CA . GLN A 1 101 ? -34.74900 -11.55800 29.24100 1.000 22.38000 101 GLN A CA 1
ATOM 659 C C . GLN A 1 101 ? -35.94100 -11.32400 30.16700 1.000 25.52000 101 GLN A C 1
ATOM 660 O O . GLN A 1 101 ? -37.01000 -11.92600 30.01700 1.000 25.72000 101 GLN A O 1
ATOM 666 N N . SER A 1 102 ? -35.72800 -10.44100 31.14800 1.000 25.97000 102 SER A N 1
ATOM 667 C CA . SER A 1 102 ? -36.74700 -10.06000 32.13200 1.000 28.63000 102 SER A CA 1
ATOM 668 C C . SER A 1 102 ? -37.23100 -11.24700 32.96400 1.000 31.01000 102 SER A C 1
ATOM 669 O O . SER A 1 102 ? -38.39600 -11.31100 33.36500 1.000 30.85000 102 SER A O 1
ATOM 672 N N . LYS A 1 103 ? -36.33400 -12.19300 33.23000 1.000 26.81000 103 LYS A N 1
ATOM 673 C CA . LYS A 1 103 ? -36.62600 -13.33100 34.09000 1.000 27.92000 103 LYS A CA 1
ATOM 674 C C . LYS A 1 103 ? -35.64400 -13.44600 35.24800 1.000 26.03000 103 LYS A C 1
ATOM 675 O O . LYS A 1 103 ? -35.63700 -14.47000 35.94000 1.000 27.20000 103 LYS A O 1
ATOM 681 N N . GLY A 1 104 ? -34.80900 -12.43100 35.46400 1.000 25.00000 104 GLY A N 1
ATOM 682 C CA . GLY A 1 104 ? -33.85000 -12.43300 36.54900 1.000 25.59000 104 GLY A CA 1
ATOM 683 C C . GLY A 1 104 ? -32.49000 -13.00000 36.20700 1.000 23.00000 104 GLY A C 1
ATOM 684 O O . GLY A 1 104 ? -31.60600 -13.00800 37.07100 1.000 22.65000 104 GLY A O 1
ATOM 685 N N . ILE A 1 105 ? -32.28700 -13.46200 34.97200 1.000 21.41000 105 ILE A N 1
ATOM 686 C CA . ILE A 1 105 ? -31.03000 -14.11400 34.61700 1.000 21.19000 105 ILE A CA 1
ATOM 687 C C . ILE A 1 105 ? -29.88400 -13.11300 34.61600 1.000 19.56000 105 ILE A C 1
ATOM 688 O O . ILE A 1 105 ? -28.80200 -13.38500 35.14700 1.000 19.50000 105 ILE A O 1
ATOM 693 N N . GLY A 1 106 ? -30.09800 -11.94400 34.01200 1.000 19.12000 106 GLY A N 1
ATOM 694 C CA . GLY A 1 106 ? -29.04900 -10.94000 33.98800 1.000 19.36000 106 GLY A CA 1
ATOM 695 C C . GLY A 1 106 ? -28.65300 -10.47900 35.37800 1.000 19.37000 106 GLY A C 1
ATOM 696 O O . GLY A 1 106 ? -27.46600 -10.30500 35.67000 1.000 20.29000 106 GLY A O 1
ATOM 697 N N . SER A 1 107 ? -29.64200 -10.28300 36.25700 1.000 20.74000 107 SER A N 1
ATOM 698 C CA . SER A 1 107 ? -29.34000 -9.89100 37.63100 1.000 21.57000 107 SER A CA 1
ATOM 699 C C . SER A 1 107 ? -28.55500 -10.97700 38.35300 1.000 19.91000 107 SER A C 1
ATOM 700 O O . SER A 1 107 ? -27.62100 -10.67800 39.11000 1.000 20.90000 107 SER A O 1
ATOM 703 N N . ALA A 1 108 ? -28.91200 -12.24400 38.12300 1.000 20.56000 108 ALA A N 1
ATOM 704 C CA . ALA A 1 108 ? -28.21500 -13.34300 38.78300 1.000 21.58000 108 ALA A CA 1
ATOM 705 C C . ALA A 1 108 ? -26.77200 -13.44700 38.31100 1.000 21.65000 108 ALA A C 1
ATOM 706 O O . ALA A 1 108 ? -25.86100 -13.67200 39.11500 1.000 23.26000 108 ALA A O 1
ATOM 708 N N . LEU A 1 109 ? -26.54400 -13.29600 37.00500 1.000 18.81000 109 LEU A N 1
ATOM 709 C CA . LEU A 1 109 ? -25.18000 -13.31600 36.49400 1.000 18.94000 109 LEU A CA 1
ATOM 710 C C . LEU A 1 109 ?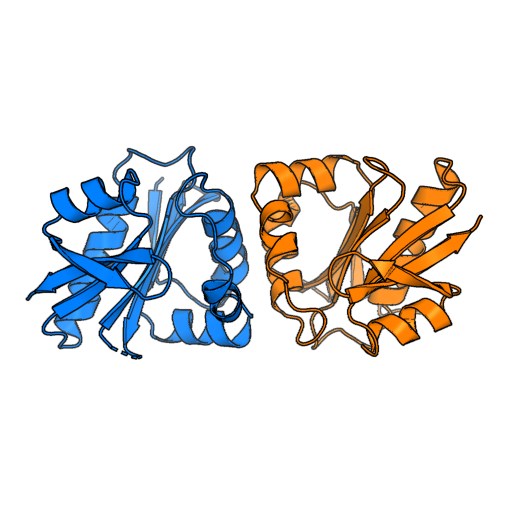 -24.38600 -12.11800 36.99600 1.000 18.10000 109 LEU A C 1
ATOM 711 O O . LEU A 1 109 ? -23.22100 -12.25900 37.38800 1.000 18.33000 109 LEU A O 1
ATOM 716 N N . LEU A 1 110 ? -24.99200 -10.92700 36.96700 1.000 19.19000 110 LEU A N 1
ATOM 717 C CA . LEU A 1 110 ? -24.28900 -9.72900 37.41000 1.000 19.79000 110 LEU A CA 1
ATOM 718 C C . LEU A 1 110 ? -23.90300 -9.83400 38.87700 1.000 20.74000 110 LEU A C 1
ATOM 719 O O . LEU A 1 110 ? -22.79500 -9.44600 39.26300 1.000 19.53000 110 LEU A O 1
ATOM 724 N N . ALA A 1 111 ? -24.79300 -10.38500 39.70000 1.000 20.56000 111 ALA A N 1
ATOM 725 C CA . ALA A 1 111 ? -24.49600 -10.52000 41.12200 1.000 20.78000 111 ALA A CA 1
ATOM 726 C C . ALA A 1 111 ? -23.31800 -11.45900 41.34900 1.000 21.67000 111 ALA A C 1
ATOM 727 O O . ALA A 1 111 ? -22.42900 -11.16400 42.15700 1.000 21.85000 111 ALA A O 1
ATOM 729 N N . ARG A 1 112 ? -23.28500 -12.58600 40.63200 1.000 19.05000 112 ARG A N 1
ATOM 730 C CA . ARG A 1 112 ? -22.17500 -13.52100 40.76400 1.000 19.92000 112 ARG A CA 1
ATOM 731 C C . ARG A 1 112 ? -20.86200 -12.88100 40.34200 1.000 20.68000 112 ARG A C 1
ATOM 732 O O . ARG A 1 112 ? -19.84400 -13.00600 41.03100 1.000 20.36000 112 ARG A O 1
ATOM 740 N N . VAL A 1 113 ? -20.86400 -12.19100 39.19800 1.000 19.86000 113 VAL A N 1
ATOM 741 C CA . VAL A 1 113 ? -19.63500 -11.57900 38.70600 1.000 18.99000 113 VAL A CA 1
ATOM 742 C C . VAL A 1 113 ? -19.17900 -10.47000 39.64000 1.000 19.64000 113 VAL A C 1
ATOM 743 O O . VAL A 1 113 ? -17.98200 -10.31900 39.90400 1.000 19.27000 113 VAL A O 1
ATOM 747 N N . THR A 1 114 ? -20.12400 -9.66600 40.13300 1.000 20.59000 114 THR A N 1
ATOM 748 C CA . THR A 1 114 ? -19.77500 -8.56800 41.03100 1.000 20.06000 114 THR A CA 1
ATOM 749 C C . THR A 1 114 ? -19.13700 -9.08800 42.31000 1.000 20.73000 114 THR A C 1
ATOM 750 O O . THR A 1 114 ? -18.09300 -8.58100 42.74000 1.000 20.44000 114 THR A O 1
ATOM 754 N N . ALA A 1 115 ? -19.71700 -10.14000 42.89300 1.000 20.59000 115 ALA A N 1
ATOM 755 C CA . ALA A 1 115 ? -19.15200 -10.71600 44.11200 1.000 19.74000 115 ALA A CA 1
ATOM 756 C C . ALA A 1 115 ? -17.77000 -11.29400 43.84300 1.000 24.68000 115 ALA A C 1
ATOM 757 O O . ALA A 1 115 ? -16.85300 -11.15200 44.66000 1.000 24.26000 115 ALA A O 1
ATOM 759 N N . TRP A 1 116 ? -17.60400 -11.94800 42.69300 1.000 21.50000 116 TRP A N 1
ATOM 760 C CA . TRP A 1 116 ? -16.31200 -12.51000 42.32500 1.000 20.64000 116 TRP A CA 1
ATOM 761 C C . TRP A 1 116 ? -15.24600 -11.42500 42.24400 1.000 21.93000 116 TRP A C 1
ATOM 762 O O . TRP A 1 116 ? -14.11900 -11.61100 42.72000 1.000 22.45000 116 TRP A O 1
ATOM 773 N N . MET A 1 117 ? -15.58700 -10.27900 41.64600 1.000 21.27000 117 MET A N 1
ATOM 774 C CA . MET A 1 117 ? -14.62300 -9.19700 41.49800 1.000 22.10000 117 MET A CA 1
ATOM 775 C C . MET A 1 117 ? -14.19100 -8.65800 42.85400 1.000 21.53000 117 MET A C 1
ATOM 776 O O . MET A 1 117 ? -13.00500 -8.42200 43.09100 1.000 23.07000 117 MET A O 1
ATOM 781 N N . PHE A 1 118 ? -15.14900 -8.44100 43.74700 1.000 21.99000 118 PHE A N 1
ATOM 782 C CA . PHE A 1 118 ? -14.81800 -7.87600 45.05000 1.000 23.67000 118 PHE A CA 1
ATOM 783 C C . PHE A 1 118 ? -14.06100 -8.87400 45.91300 1.000 27.15000 118 PHE A C 1
ATOM 784 O O . PHE A 1 118 ? -13.22300 -8.47300 46.72800 1.000 28.96000 118 PHE A O 1
ATOM 792 N N . GLU A 1 119 ? -14.31600 -10.17000 45.73200 1.000 25.78000 119 GLU A N 1
ATOM 793 C CA . GLU A 1 119 ? -13.57500 -11.16500 46.49900 1.000 26.34000 119 GLU A CA 1
ATOM 794 C C . GLU A 1 119 ? -12.14500 -11.30300 45.99600 1.000 29.15000 119 GLU A C 1
ATOM 795 O O . GLU A 1 119 ? -11.25200 -11.68600 46.76100 1.000 31.49000 119 GLU A O 1
ATOM 801 N N . ARG A 1 120 ? -11.90800 -10.99000 44.72300 1.000 29.23000 120 ARG A N 1
ATOM 802 C CA . ARG A 1 120 ? -10.56400 -10.94500 44.17100 1.000 27.80000 120 ARG A CA 1
ATOM 803 C C . ARG A 1 120 ? -9.79600 -9.70100 44.59900 1.000 26.50000 120 ARG A C 1
ATOM 804 O O . ARG A 1 120 ? -8.60200 -9.60100 44.30100 1.000 27.72000 120 ARG A O 1
ATOM 812 N N . GLY A 1 121 ? -10.44800 -8.74600 45.26100 1.000 27.65000 121 GLY A N 1
ATOM 813 C CA . GLY A 1 121 ? -9.77800 -7.57300 45.78100 1.000 28.73000 121 GLY A CA 1
ATOM 814 C C . GLY A 1 121 ? -10.06200 -6.26200 45.07500 1.000 29.36000 121 GLY A C 1
ATOM 815 O O . GLY A 1 121 ? -9.44000 -5.25200 45.42300 1.000 31.26000 121 GLY A O 1
ATOM 816 N N . ALA A 1 122 ? -10.96800 -6.23400 44.09800 1.000 26.44000 122 ALA A N 1
ATOM 817 C CA . ALA A 1 122 ? -11.25700 -4.98800 43.40300 1.000 26.46000 122 ALA A CA 1
ATOM 818 C C . ALA A 1 122 ? -11.89000 -3.97900 44.35300 1.000 26.51000 122 ALA A C 1
ATOM 819 O O . ALA A 1 122 ? -12.75200 -4.32400 45.16700 1.000 28.47000 122 ALA A O 1
ATOM 821 N N . GLU A 1 123 ? -11.44900 -2.72400 44.23800 1.000 25.05000 123 GLU A N 1
ATOM 822 C CA . GLU A 1 123 ? -12.04400 -1.60500 44.96100 1.000 30.60000 123 GLU A CA 1
ATOM 823 C C . GLU A 1 123 ? -13.18800 -0.97600 44.18300 1.000 30.37000 123 GLU A C 1
ATOM 824 O O . GLU A 1 123 ? -14.11800 -0.42000 44.77800 1.000 26.61000 123 GLU A O 1
ATOM 830 N N . ALA A 1 124 ? -13.12100 -1.03600 42.85800 1.000 26.16000 124 ALA A N 1
ATOM 831 C CA . ALA A 1 124 ? -14.16800 -0.52500 41.99200 1.000 23.92000 124 ALA A CA 1
ATOM 832 C C . ALA A 1 124 ? -14.18400 -1.39000 40.74300 1.000 25.60000 124 ALA A C 1
ATOM 833 O O . ALA A 1 124 ? -13.15900 -1.95300 40.35400 1.000 27.87000 124 ALA A O 1
ATOM 835 N N . ILE A 1 125 ? -15.35800 -1.50700 40.13800 1.000 21.49000 125 ILE A N 1
ATOM 836 C CA . ILE A 1 125 ? -15.52700 -2.23400 38.88300 1.000 19.25000 125 ILE A CA 1
ATOM 837 C C . ILE A 1 125 ? -16.04400 -1.25500 37.84300 1.000 23.65000 125 ILE A C 1
ATOM 838 O O . ILE A 1 125 ? -16.86200 -0.38200 38.15300 1.000 21.22000 125 ILE A O 1
ATOM 843 N N . HIS A 1 126 ? -15.56900 -1.40200 36.60800 1.000 21.62000 126 HIS A N 1
ATOM 844 C CA . HIS A 1 126 ? -15.96800 -0.54300 35.50600 1.000 20.91000 126 HIS A CA 1
ATOM 845 C C . HIS A 1 126 ? -16.69200 -1.36000 34.44700 1.000 18.48000 126 HIS A C 1
ATOM 846 O O . HIS A 1 126 ? -16.50200 -2.57500 34.33400 1.000 20.13000 126 HIS A O 1
ATOM 853 N N . LEU A 1 127 ? -17.54300 -0.68300 33.68500 1.000 17.12000 127 LEU A N 1
ATOM 854 C CA . LEU A 1 127 ? -18.11900 -1.27400 32.48800 1.000 17.59000 127 LEU A CA 1
ATOM 855 C C . LEU A 1 127 ? -18.46000 -0.14700 31.53300 1.000 20.30000 127 LEU A C 1
ATOM 856 O O . LEU A 1 127 ? -18.54400 1.01900 31.92900 1.000 18.56000 127 LEU A O 1
ATOM 861 N N . THR A 1 128 ? -18.66100 -0.50200 30.26700 1.000 18.28000 128 THR A N 1
ATOM 862 C CA . THR A 1 128 ? -19.18700 0.42300 29.27400 1.000 19.46000 128 THR A CA 1
ATOM 863 C C . THR A 1 128 ? -20.43500 -0.16300 28.62700 1.000 19.46000 128 THR A C 1
ATOM 864 O O . THR A 1 128 ? -20.58800 -1.38200 28.52200 1.000 18.78000 128 THR A O 1
ATOM 868 N N . THR A 1 129 ? -21.32800 0.71800 28.18200 1.000 19.07000 129 THR A N 1
ATOM 869 C CA . THR A 1 129 ? -22.58200 0.30100 27.57000 1.000 20.14000 129 THR A CA 1
ATOM 870 C C . THR A 1 129 ? -23.08900 1.43700 26.68900 1.000 20.53000 129 THR A C 1
ATOM 871 O O . THR A 1 129 ? -22.67500 2.59100 26.83300 1.000 20.40000 129 THR A O 1
ATOM 875 N N . ASP A 1 130 ? -23.98500 1.09900 25.77200 1.000 17.55000 130 ASP A N 1
ATOM 876 C CA . ASP A 1 130 ? -24.54900 2.10800 24.88400 1.000 20.18000 130 ASP A CA 1
ATOM 877 C C . ASP A 1 130 ? -25.31200 3.13200 25.72200 1.000 21.98000 130 ASP A C 1
ATOM 878 O O . ASP A 1 130 ? -26.16500 2.74700 26.53300 1.000 21.80000 130 ASP A O 1
ATOM 883 N N . PRO A 1 131 ? -25.03900 4.42500 25.56100 1.000 23.70000 131 PRO A N 1
ATOM 884 C CA . PRO A 1 131 ? -25.74000 5.42700 26.37500 1.000 25.78000 131 PRO A CA 1
ATOM 885 C C . PRO A 1 131 ? -27.23400 5.39200 26.09300 1.000 24.03000 131 PRO A C 1
ATOM 886 O O . PRO A 1 131 ? -27.66500 5.28100 24.94500 1.000 25.80000 131 PRO A O 1
ATOM 890 N N . GLY A 1 132 ? -28.02600 5.43200 27.16200 1.000 26.35000 132 GLY A N 1
ATOM 891 C CA . GLY A 1 132 ? -29.46300 5.35800 27.02100 1.000 27.74000 132 GLY A CA 1
ATOM 892 C C . GLY A 1 132 ? -30.02200 4.00000 26.65900 1.000 30.32000 132 GLY A C 1
ATOM 893 O O . GLY A 1 132 ? -31.23800 3.88500 26.46700 1.000 31.07000 132 GLY A O 1
ATOM 894 N N . SER A 1 133 ? -29.19100 2.96500 26.55400 1.000 26.42000 133 SER A N 1
ATOM 895 C CA . SER A 1 133 ? -29.72900 1.63500 26.32800 1.000 26.04000 133 SER A CA 1
ATOM 896 C C . SER A 1 133 ? -30.48800 1.16600 27.56600 1.000 23.99000 133 SER A C 1
ATOM 897 O O . SER A 1 133 ? -30.32700 1.70400 28.66700 1.000 25.01000 133 SER A O 1
ATOM 900 N N . LYS A 1 134 ? -31.33900 0.15600 27.37500 1.000 24.71000 134 LYS A N 1
ATOM 901 C CA . LYS A 1 134 ? -32.01900 -0.43900 28.52000 1.000 23.30000 134 LYS A CA 1
ATOM 902 C C . LYS A 1 134 ? -31.02400 -0.94800 29.55200 1.000 24.50000 134 LYS A C 1
ATOM 903 O O . LYS A 1 134 ? -31.26800 -0.83400 30.76300 1.000 24.43000 134 LYS A O 1
ATOM 909 N N . ALA A 1 135 ? -29.88500 -1.47500 29.09500 1.000 23.00000 135 ALA A N 1
ATOM 910 C CA . ALA A 1 135 ? -28.87500 -1.97300 30.02000 1.000 21.59000 135 ALA A CA 1
ATOM 911 C C . ALA A 1 135 ? -28.37600 -0.87400 30.94400 1.000 20.83000 135 ALA A C 1
ATOM 912 O O . ALA A 1 135 ? -28.06500 -1.13600 32.11100 1.000 20.65000 135 ALA A O 1
ATOM 914 N N . GLU A 1 136 ? -28.29400 0.36100 30.45100 1.000 21.80000 136 GLU A N 1
ATOM 915 C CA . GLU A 1 136 ? -27.78000 1.43800 31.28700 1.000 22.31000 136 GLU A CA 1
ATOM 916 C C . GLU A 1 136 ? -28.64600 1.62500 32.52800 1.000 23.30000 136 GLU A C 1
ATOM 917 O O . GLU A 1 136 ? -28.13300 1.70500 33.65200 1.000 23.41000 136 GLU A O 1
ATOM 923 N N . GLY A 1 137 ? -29.97000 1.64500 32.34900 1.000 22.81000 137 GLY A N 1
ATOM 924 C CA . GLY A 1 137 ? -30.85800 1.75000 33.49500 1.000 26.06000 137 GLY A CA 1
ATOM 925 C C . GLY A 1 137 ? -30.84500 0.51700 34.37300 1.000 27.10000 137 GLY A C 1
ATOM 926 O O . GLY A 1 137 ? -31.00300 0.62100 35.59400 1.000 26.17000 137 GLY A O 1
ATOM 927 N N . PHE A 1 138 ? -30.65400 -0.65900 33.76700 1.000 24.42000 138 PHE A N 1
ATOM 928 C CA . PHE A 1 138 ? -30.52600 -1.90500 34.51900 1.000 23.41000 138 PHE A CA 1
ATOM 929 C C . PHE A 1 138 ? -29.32900 -1.85400 35.46200 1.000 20.96000 138 PHE A C 1
ATOM 930 O O . PHE A 1 138 ? -29.43900 -2.21700 36.64100 1.000 22.14000 138 PHE A O 1
ATOM 938 N N . TYR A 1 139 ? -28.18100 -1.38100 34.96800 1.000 22.19000 139 TYR A N 1
ATOM 939 C CA . TYR A 1 139 ? -26.99900 -1.25700 35.81600 1.000 21.20000 139 TYR A CA 1
ATOM 940 C C . TYR A 1 139 ? -27.20600 -0.20400 36.90200 1.000 21.84000 139 TYR A C 1
ATOM 941 O O . TYR A 1 139 ? -26.78400 -0.39600 38.05000 1.000 21.80000 139 TYR A O 1
ATOM 950 N N . GLN A 1 140 ? -27.84400 0.91800 36.55700 1.000 22.22000 140 GLN A N 1
ATOM 951 C CA . GLN A 1 140 ? -28.09700 1.94500 37.56300 1.000 22.56000 140 GLN A CA 1
ATOM 952 C C . GLN A 1 140 ? -29.01200 1.41800 38.65800 1.000 23.97000 140 GLN A C 1
ATOM 953 O O . GLN A 1 140 ? -28.84600 1.75600 39.83800 1.000 26.63000 140 GLN A O 1
ATOM 959 N N . HIS A 1 141 ? -29.98700 0.58700 38.28600 1.000 25.38000 141 HIS A N 1
ATOM 960 C CA . HIS A 1 141 ? -30.86000 -0.05100 39.26400 1.000 27.73000 141 HIS A CA 1
ATOM 961 C C . HIS A 1 141 ? -30.08900 -0.97500 40.20000 1.000 29.39000 141 HIS A C 1
ATOM 962 O O . HIS A 1 141 ? -30.52600 -1.20100 41.33500 1.000 30.98000 141 HIS A O 1
ATOM 969 N N . HIS A 1 142 ? -28.94300 -1.49700 39.76100 1.000 26.42000 142 HIS A N 1
ATOM 970 C CA . HIS A 1 142 ? -28.10500 -2.36000 40.57900 1.000 25.92000 142 HIS A CA 1
ATOM 971 C C . HIS A 1 142 ? -26.91600 -1.62400 41.18900 1.000 25.26000 142 HIS A C 1
ATOM 972 O O . HIS A 1 142 ? -25.92400 -2.26300 41.55600 1.000 27.01000 142 HIS A O 1
ATOM 979 N N . GLY A 1 143 ? -26.99100 -0.29800 41.29900 1.000 24.14000 143 GLY A N 1
ATOM 980 C CA . GLY A 1 143 ? -26.00300 0.45200 42.04900 1.000 26.39000 143 GLY A CA 1
ATOM 981 C C . GLY A 1 143 ? -24.79700 0.92500 41.27500 1.000 25.83000 143 GLY A C 1
ATOM 982 O O . GLY A 1 143 ? -23.79500 1.30400 41.89200 1.000 26.58000 143 GLY A O 1
ATOM 983 N N . TRP A 1 144 ? -24.84500 0.89700 39.94600 1.000 20.43000 144 TRP A N 1
ATOM 984 C CA . TRP A 1 144 ? -23.77000 1.43600 39.13400 1.000 19.76000 144 TRP A CA 1
ATOM 985 C C . TRP A 1 144 ? -24.08000 2.88900 38.80100 1.000 18.90000 144 TRP A C 1
ATOM 986 O O . TRP A 1 144 ? -25.24200 3.26500 38.63500 1.000 23.17000 144 TRP A O 1
ATOM 997 N N . ALA A 1 145 ? -23.03300 3.70000 38.68900 1.000 18.42000 145 ALA A N 1
ATOM 998 C CA . ALA A 1 145 ? -23.19400 5.11700 38.37300 1.000 20.56000 145 ALA A CA 1
ATOM 999 C C . ALA A 1 145 ? -22.48700 5.45600 37.07300 1.000 20.88000 145 ALA A C 1
ATOM 1000 O O . ALA A 1 145 ? -21.33600 5.05700 36.86100 1.000 20.41000 145 ALA A O 1
ATOM 1002 N N . VAL A 1 146 ? -23.16500 6.22900 36.22000 1.000 20.67000 146 VAL A N 1
ATOM 1003 C CA . VAL A 1 146 ? -22.52800 6.75500 35.02100 1.000 23.78000 146 VAL A CA 1
ATOM 1004 C C . VAL A 1 146 ? -21.54600 7.83800 35.42900 1.000 22.01000 146 VAL A C 1
ATOM 1005 O O . VAL A 1 146 ? -21.90600 8.78600 36.14600 1.000 23.28000 146 VAL A O 1
ATOM 1009 N N . VAL A 1 147 ? -20.29900 7.70600 34.98300 1.000 21.56000 147 VAL A N 1
ATOM 1010 C CA . VAL A 1 147 ? -19.23900 8.64700 35.32200 1.000 22.56000 147 VAL A CA 1
ATOM 1011 C C . VAL A 1 147 ? -18.67000 9.36900 34.11100 1.000 26.18000 147 VAL A C 1
ATOM 1012 O O . VAL A 1 147 ? -17.78000 10.21100 34.26700 1.000 28.63000 147 VAL A O 1
ATOM 1016 N N . GLY A 1 148 ? -19.15500 9.07500 32.91200 1.000 22.96000 148 GLY A N 1
ATOM 1017 C CA . GLY A 1 148 ? -18.70000 9.78400 31.73400 1.000 26.70000 148 GLY A CA 1
ATOM 1018 C C . GLY A 1 148 ? -18.91200 8.93400 30.49400 1.000 24.09000 148 GLY A C 1
ATOM 1019 O O . GLY A 1 148 ? -19.73400 8.02100 30.48600 1.000 23.43000 148 GLY A O 1
ATOM 1020 N N . GLN A 1 149 ? -18.14900 9.27300 29.45900 1.000 25.04000 149 GLN A N 1
ATOM 1021 C CA . GLN A 1 149 ? -18.19000 8.60000 28.16800 1.000 26.11000 149 GLN A CA 1
ATOM 1022 C C . GLN A 1 149 ? -16.76100 8.29700 27.74900 1.000 30.45000 149 GLN A C 1
ATOM 1023 O O . GLN A 1 149 ? -15.85100 9.08300 28.02700 1.000 34.14000 149 GLN A O 1
ATOM 1029 N N . ASP A 1 150 ? -16.55600 7.16200 27.08200 1.000 28.19000 150 ASP A N 1
ATOM 1030 C CA . ASP A 1 150 ? -15.22400 6.83400 26.59900 1.000 30.75000 150 ASP A CA 1
ATOM 1031 C C . ASP A 1 150 ? -14.99400 7.43100 25.20800 1.000 28.72000 150 ASP A C 1
ATOM 1032 O O . ASP A 1 150 ? -15.87200 8.07300 24.62600 1.000 31.10000 150 ASP A O 1
ATOM 1037 N N . GLU A 1 151 ? -13.79000 7.22100 24.66700 1.000 31.14000 151 GLU A N 1
ATOM 1038 C CA . GLU A 1 151 ? -13.46700 7.77800 23.35700 1.000 32.80000 151 GLU A CA 1
ATOM 1039 C C . GLU A 1 151 ? -14.35100 7.21500 22.25400 1.000 33.87000 151 GLU A C 1
ATOM 1040 O O . GLU A 1 151 ? -14.51500 7.85700 21.21200 1.000 33.66000 151 GLU A O 1
ATOM 1046 N N . PHE A 1 152 ? -14.93300 6.04100 22.45700 1.000 30.67000 152 PHE A N 1
ATOM 1047 C CA . PHE A 1 152 ? -15.82800 5.46800 21.46700 1.000 28.53000 152 PHE A CA 1
ATOM 1048 C C . PHE A 1 152 ? -17.27000 5.92100 21.64000 1.000 25.88000 152 PHE A C 1
ATOM 1049 O O . PHE A 1 152 ? -18.12900 5.52200 20.85000 1.000 31.14000 152 PHE A O 1
ATOM 1057 N N . GLY A 1 153 ? -17.54900 6.76200 22.63400 1.000 27.86000 153 GLY A N 1
ATOM 1058 C CA . GLY A 1 153 ? -18.89500 7.23700 22.86200 1.000 28.84000 153 GLY A CA 1
ATOM 1059 C C . GLY A 1 153 ? -19.75200 6.33800 23.71900 1.000 23.91000 153 GLY A C 1
ATOM 1060 O O . GLY A 1 153 ? -20.96500 6.56300 23.80400 1.000 26.94000 153 GLY A O 1
ATOM 1061 N N . GLN A 1 154 ? -19.17200 5.31000 24.33300 1.000 23.80000 154 GLN A N 1
ATOM 1062 C CA . GLN A 1 154 ? -19.92600 4.44800 25.23000 1.000 23.42000 154 GLN A CA 1
ATOM 1063 C C . GLN A 1 154 ? -19.99600 5.08300 26.61100 1.000 23.01000 154 GLN A C 1
ATOM 1064 O O . GLN A 1 154 ? -19.05000 5.73700 27.05300 1.000 23.33000 154 GLN A O 1
ATOM 1070 N N . ALA A 1 155 ? -21.12600 4.89000 27.28200 1.000 19.95000 155 ALA A N 1
ATOM 1071 C CA . ALA A 1 155 ? -21.25400 5.34100 28.66200 1.000 18.06000 155 ALA A CA 1
ATOM 1072 C C . ALA A 1 155 ? -20.36700 4.48900 29.55700 1.000 21.91000 155 ALA A C 1
ATOM 1073 O O . ALA A 1 155 ? -20.36300 3.25900 29.44600 1.000 20.07000 155 ALA A O 1
ATOM 1075 N N . GLU A 1 156 ? -19.61100 5.13800 30.43800 1.000 21.37000 156 GLU A N 1
ATOM 1076 C CA . GLU A 1 156 ? -18.77300 4.46400 31.42100 1.000 20.51000 156 GLU A CA 1
ATOM 1077 C C . GLU A 1 156 ? -19.49300 4.44500 32.76000 1.000 21.71000 156 GLU A C 1
ATOM 1078 O O . GLU A 1 156 ? -19.94200 5.49100 33.24100 1.000 22.07000 156 GLU A O 1
ATOM 1084 N N . LEU A 1 157 ? -19.61000 3.26200 33.35300 1.000 20.44000 157 LEU A N 1
ATOM 1085 C CA . LEU A 1 157 ? -20.26900 3.09700 34.63700 1.000 20.77000 157 LEU A CA 1
ATOM 1086 C C . LEU A 1 157 ? -19.29900 2.47600 35.62800 1.000 20.21000 157 LEU A C 1
ATOM 1087 O O . LEU A 1 157 ? -18.40300 1.71300 35.25400 1.000 19.11000 157 LEU A O 1
ATOM 1092 N N . VAL A 1 158 ? -19.45600 2.84500 36.90000 1.000 18.90000 158 VAL A N 1
ATOM 1093 C CA . VAL A 1 158 ? -18.59000 2.34900 37.96000 1.000 21.56000 158 VAL A CA 1
ATOM 1094 C C . VAL A 1 158 ? -19.44100 1.88400 39.13100 1.000 20.08000 158 VAL A C 1
ATOM 1095 O O . VAL A 1 158 ? -20.50600 2.44700 39.40600 1.000 21.75000 158 VAL A O 1
ATOM 1099 N N . LYS A 1 159 ? -18.98600 0.82500 39.79600 1.000 20.19000 159 LYS A N 1
ATOM 1100 C CA . LYS A 1 159 ? -19.52400 0.40400 41.08100 1.000 22.86000 159 LYS A CA 1
ATOM 1101 C C . LYS A 1 159 ? -18.36000 0.21500 42.04200 1.000 24.66000 159 LYS A C 1
ATOM 1102 O O . LYS A 1 159 ? -17.37000 -0.44200 41.70700 1.000 23.66000 159 LYS A O 1
ATOM 1108 N N . ARG A 1 160 ? -18.46300 0.80500 43.22700 1.000 23.66000 160 ARG A N 1
ATOM 1109 C CA . ARG A 1 160 ? -17.39700 0.71800 44.21100 1.000 26.27000 160 ARG A CA 1
ATOM 1110 C C . ARG A 1 160 ? -17.74500 -0.28300 45.30700 1.000 23.84000 160 ARG A C 1
ATOM 1111 O O . ARG A 1 160 ? -18.91400 -0.56000 45.58700 1.000 26.63000 160 ARG A O 1
ATOM 1119 N N . LYS A 1 161 ? -16.70000 -0.83100 45.91700 1.000 28.59000 161 LYS A N 1
ATOM 1120 C CA . LYS A 1 161 ? -16.83700 -1.76600 47.02800 1.000 32.42000 161 LYS A CA 1
ATOM 1121 C C . LYS A 1 161 ? -17.37800 -1.04400 48.26000 1.000 37.53000 161 LYS A C 1
ATOM 1122 O O . LYS A 1 161 ? -18.49300 -1.31500 48.70700 1.000 39.13000 161 LYS A O 1
ATOM 1128 N N . ARG B 1 15 ? -12.08800 -41.07800 -0.46300 1.000 34.32000 15 ARG B N 1
ATOM 1129 C CA . ARG B 1 15 ? -10.73800 -41.60100 -0.28600 1.000 27.57000 15 ARG B CA 1
ATOM 1130 C C . ARG B 1 15 ? -9.70700 -40.48000 -0.15300 1.000 28.97000 15 ARG B C 1
ATOM 1131 O O . ARG B 1 15 ? -8.68300 -40.64100 0.50100 1.000 30.48000 15 ARG B O 1
ATOM 1139 N N . HIS B 1 16 ? -9.99100 -39.33600 -0.77800 1.000 28.90000 16 HIS B N 1
ATOM 1140 C CA . HIS B 1 16 ? -9.07800 -38.19900 -0.72700 1.000 31.61000 16 HIS B CA 1
ATOM 1141 C C . HIS B 1 16 ? -8.98200 -37.58100 0.66000 1.000 31.46000 16 HIS B C 1
ATOM 1142 O O . HIS B 1 16 ? -8.03200 -36.84000 0.92900 1.000 34.67000 16 HIS B O 1
ATOM 1149 N N . MET B 1 17 ? -9.94900 -37.83100 1.53200 1.000 25.52000 17 MET B N 1
ATOM 1150 C CA . MET B 1 17 ? -9.97800 -37.17600 2.82800 1.000 26.46000 17 MET B CA 1
ATOM 1151 C C . MET B 1 17 ? -10.19600 -38.18100 3.94300 1.000 23.67000 17 MET B C 1
ATOM 1152 O O . MET B 1 17 ? -10.94900 -39.14400 3.78200 1.000 22.86000 17 MET B O 1
ATOM 1157 N N . ASP B 1 18 ? -9.55300 -37.92300 5.08300 1.000 20.87000 18 ASP B N 1
ATOM 1158 C CA . ASP B 1 18 ? -9.67200 -38.77500 6.25900 1.000 20.47000 18 ASP B CA 1
ATOM 1159 C C . ASP B 1 18 ? -11.13300 -39.05000 6.59400 1.000 20.21000 18 ASP B C 1
ATOM 1160 O O . ASP B 1 18 ? -11.94900 -38.13000 6.67300 1.000 18.85000 18 ASP B O 1
ATOM 1165 N N . SER B 1 19 ? -11.45400 -40.32800 6.82800 1.000 18.23000 19 SER B N 1
ATOM 1166 C CA . SER B 1 19 ? -12.81200 -40.71300 7.20200 1.000 19.17000 19 SER B CA 1
ATOM 1167 C C . SER B 1 19 ? -13.29000 -40.04100 8.48800 1.000 18.69000 19 SER B C 1
ATOM 1168 O O . SER B 1 19 ? -14.49500 -40.05000 8.76200 1.000 20.84000 19 SER B O 1
ATOM 1171 N N . LEU B 1 20 ? -12.37800 -39.49400 9.29500 1.000 18.42000 20 LEU B N 1
ATOM 1172 C CA . LEU B 1 20 ? -12.76900 -38.77200 10.50300 1.000 19.30000 20 LEU B CA 1
ATOM 1173 C C . LEU B 1 20 ? -13.49800 -37.47400 10.18900 1.000 20.83000 20 LEU B C 1
ATOM 1174 O O . LEU B 1 20 ? -14.17000 -36.92400 11.07000 1.000 20.88000 20 LEU B O 1
ATOM 1179 N N . ILE B 1 21 ? -13.37000 -36.97500 8.97000 1.000 18.57000 21 ILE B N 1
ATOM 1180 C CA . ILE B 1 21 ? -13.90700 -35.67800 8.57400 1.000 17.33000 21 ILE B CA 1
ATOM 1181 C C . ILE B 1 21 ? -15.25100 -35.90700 7.89900 1.000 18.95000 21 ILE B C 1
ATOM 1182 O O . ILE B 1 21 ? -15.32400 -36.55900 6.85100 1.000 21.25000 21 ILE B O 1
ATOM 1187 N N . THR B 1 22 ? -16.32300 -35.41000 8.50900 1.000 18.37000 22 THR B N 1
ATOM 1188 C CA . THR B 1 22 ? -17.66800 -35.56900 7.98000 1.000 18.72000 22 THR B CA 1
ATOM 1189 C C . THR B 1 22 ? -18.29300 -34.20600 7.70800 1.000 18.44000 22 THR B C 1
ATOM 1190 O O . THR B 1 22 ? -17.81000 -33.16500 8.17200 1.000 18.39000 22 THR B O 1
ATOM 1194 N N . PHE B 1 23 ? -19.37000 -34.22800 6.93200 1.000 17.02000 23 PHE B N 1
ATOM 1195 C CA . PHE B 1 23 ? -20.01900 -33.01400 6.45400 1.000 15.40000 23 PHE B CA 1
ATOM 1196 C C . PHE B 1 23 ? -21.51300 -33.09300 6.71300 1.000 16.97000 23 PHE B C 1
ATOM 1197 O O . PHE B 1 23 ? -22.13600 -34.14700 6.54000 1.000 18.46000 23 PHE B O 1
ATOM 1205 N N . GLU B 1 24 ? -22.07900 -31.97000 7.15100 1.000 15.96000 24 GLU B N 1
ATOM 1206 C CA . GLU B 1 24 ? -23.49500 -31.85000 7.46400 1.000 17.77000 24 GLU B CA 1
ATOM 1207 C C . GLU B 1 24 ? -24.02800 -30.62800 6.73500 1.000 16.77000 24 GLU B C 1
ATOM 1208 O O . GLU B 1 24 ? -23.32600 -29.61700 6.62400 1.000 15.81000 24 GLU B O 1
ATOM 1214 N N . LYS B 1 25 ? -25.26600 -30.70900 6.25100 1.000 15.90000 25 LYS B N 1
ATOM 1215 C CA . LYS B 1 25 ? -25.91800 -29.50600 5.74600 1.000 15.29000 25 LYS B CA 1
ATOM 1216 C C . LYS B 1 25 ? -26.03900 -28.49100 6.87800 1.000 14.78000 25 LYS B C 1
ATOM 1217 O O . LYS B 1 25 ? -26.40700 -28.83000 8.00700 1.000 15.68000 25 LYS B O 1
ATOM 1223 N N . LEU B 1 26 ? -25.72400 -27.23200 6.57300 1.000 13.86000 26 LEU B N 1
ATOM 1224 C CA . LEU B 1 26 ? -25.73900 -26.18800 7.59200 1.000 14.70000 26 LEU B CA 1
ATOM 1225 C C . LEU B 1 26 ? -27.18000 -25.79200 7.90500 1.000 14.27000 26 LEU B C 1
ATOM 1226 O O . LEU B 1 26 ? -27.92600 -25.39400 7.00200 1.000 14.71000 26 LEU B O 1
ATOM 1231 N N . THR B 1 27 ? -27.55700 -25.87000 9.18100 1.000 14.13000 27 THR B N 1
ATOM 1232 C CA . THR B 1 27 ? -28.90000 -25.52600 9.63500 1.000 14.89000 27 THR B CA 1
ATOM 1233 C C . THR B 1 27 ? -28.80800 -24.53700 10.78900 1.000 15.00000 27 THR B C 1
ATOM 1234 O O . THR B 1 27 ? -27.72800 -24.23200 11.29900 1.000 14.70000 27 THR B O 1
ATOM 1238 N N . ALA B 1 28 ? -29.97900 -24.07600 11.23200 1.000 15.63000 28 ALA B N 1
ATOM 1239 C CA . ALA B 1 28 ? -30.04100 -23.12300 12.33600 1.000 16.02000 28 ALA B CA 1
ATOM 1240 C C . ALA B 1 28 ? -29.35600 -23.64600 13.58900 1.000 17.24000 28 ALA B C 1
ATOM 1241 O O . ALA B 1 28 ? -28.77600 -22.86400 14.35200 1.000 17.69000 28 ALA B O 1
ATOM 1243 N N . GLN B 1 29 ? -29.39600 -24.95800 13.81100 1.000 17.52000 29 GLN B N 1
ATOM 1244 C CA . GLN B 1 29 ? -28.83300 -25.52300 15.02800 1.000 19.15000 29 GLN B CA 1
ATOM 1245 C C . GLN B 1 29 ? -27.31300 -25.41900 15.05500 1.000 16.21000 29 GLN B C 1
ATOM 1246 O O . GLN B 1 29 ? -26.71200 -25.51400 16.13500 1.000 18.16000 29 GLN B O 1
ATOM 1252 N N . HIS B 1 30 ? -26.68000 -25.17700 13.90500 1.000 15.21000 30 HIS B N 1
ATOM 1253 C CA . HIS B 1 30 ? -25.23300 -25.04400 13.83500 1.000 15.00000 30 HIS B CA 1
ATOM 1254 C C . HIS B 1 30 ? -24.74600 -23.64200 14.15300 1.000 14.86000 30 HIS B C 1
ATOM 1255 O O . HIS B 1 30 ? -23.53100 -23.42700 14.17100 1.000 15.86000 30 HIS B O 1
ATOM 1262 N N . LEU B 1 31 ? -25.65700 -22.69200 14.37800 1.000 15.03000 31 LEU B N 1
ATOM 1263 C CA . LEU B 1 31 ? -25.27300 -21.29400 14.57100 1.000 16.31000 31 LEU B CA 1
ATOM 1264 C C . LEU B 1 31 ? -24.12400 -21.08600 15.55400 1.000 15.03000 31 LEU B C 1
ATOM 1265 O O . LEU B 1 31 ? -23.18300 -20.34700 15.21600 1.000 14.39000 31 LEU B O 1
ATOM 1270 N N . PRO B 1 32 ? -24.12600 -21.67200 16.76000 1.000 14.10000 32 PRO B N 1
ATOM 1271 C CA . PRO B 1 32 ? -22.99000 -21.42700 17.66900 1.000 13.79000 32 PRO B CA 1
ATOM 1272 C C . PRO B 1 32 ? -21.65700 -21.82800 17.07800 1.000 14.32000 32 PRO B C 1
ATOM 1273 O O . PRO B 1 32 ? -20.64100 -21.16100 17.31300 1.000 14.40000 32 PRO B O 1
ATOM 1277 N N . TYR B 1 33 ? -21.64300 -22.90000 16.27500 1.000 13.99000 33 TYR B N 1
ATOM 1278 C CA . TYR B 1 33 ? -20.38700 -23.41600 15.74300 1.000 14.51000 33 TYR B CA 1
ATOM 1279 C C . TYR B 1 33 ? -19.93100 -22.63000 14.53600 1.000 14.31000 33 TYR B C 1
ATOM 1280 O O . TYR B 1 33 ? -18.72400 -22.52100 14.29300 1.000 16.46000 33 TYR B O 1
ATOM 1289 N N . LEU B 1 34 ? -20.87400 -22.05100 13.78800 1.000 13.88000 34 LEU B N 1
ATOM 1290 C CA . LEU B 1 34 ? -20.50900 -21.06700 12.77900 1.000 15.03000 34 LEU B CA 1
ATOM 1291 C C . LEU B 1 34 ? -19.69700 -19.94100 13.41100 1.000 14.35000 34 LEU B C 1
ATOM 1292 O O . LEU B 1 34 ? -18.62800 -19.57100 12.91300 1.000 14.66000 34 LEU B O 1
ATOM 1297 N N . TYR B 1 35 ? -20.18200 -19.39200 14.53000 1.000 13.19000 35 TYR B N 1
ATOM 1298 C CA . TYR B 1 35 ? -19.43100 -18.32500 15.18200 1.000 13.98000 35 TYR B CA 1
ATOM 1299 C C . TYR B 1 35 ? -18.07900 -18.82700 15.67100 1.000 14.05000 35 TYR B C 1
ATOM 1300 O O . TYR B 1 35 ? -17.05600 -18.15600 15.49300 1.000 14.61000 35 TYR B O 1
ATOM 1309 N N . GLU B 1 36 ? -18.06500 -19.99800 16.31600 1.000 13.67000 36 GLU B N 1
ATOM 1310 C CA . GLU B 1 36 ? -16.81800 -20.53000 16.85900 1.000 17.21000 36 GLU B CA 1
ATOM 1311 C C . GLU B 1 36 ? -15.76100 -20.65800 15.77200 1.000 14.70000 36 GLU B C 1
ATOM 1312 O O . GLU B 1 36 ? -14.61800 -20.21800 15.94100 1.000 16.41000 36 GLU B O 1
ATOM 1318 N N . ILE B 1 37 ? -16.13300 -21.24800 14.63200 1.000 13.41000 37 ILE B N 1
ATOM 1319 C CA . ILE B 1 37 ? -15.17400 -21.38700 13.53900 1.000 15.29000 37 ILE B CA 1
ATOM 1320 C C . ILE B 1 37 ? -14.76100 -20.01700 13.01400 1.000 14.62000 37 ILE B C 1
ATOM 1321 O O . ILE B 1 37 ? -13.57500 -19.74700 12.79500 1.000 15.68000 37 ILE B O 1
ATOM 1326 N N . ARG B 1 38 ? -15.71100 -19.12000 12.80400 1.000 14.06000 38 ARG B N 1
ATOM 1327 C CA . ARG B 1 38 ? -15.40700 -17.80200 12.21000 1.000 15.80000 38 ARG B CA 1
ATOM 1328 C C . ARG B 1 38 ? -14.40900 -17.01000 13.06800 1.000 14.82000 38 ARG B C 1
ATOM 1329 O O . ARG B 1 38 ? -13.58100 -16.33100 12.50400 1.000 15.14000 38 ARG B O 1
ATOM 1337 N N . PHE B 1 39 ? -14.54700 -17.09900 14.38600 1.000 15.18000 39 PHE B N 1
ATOM 1338 C CA . PHE B 1 39 ? -13.65000 -16.34600 15.25400 1.000 14.71000 39 PHE B CA 1
ATOM 1339 C C . PHE B 1 39 ? -12.36000 -17.08400 15.58000 1.000 15.60000 39 PHE B C 1
ATOM 1340 O O . PHE B 1 39 ? -11.49800 -16.52200 16.26500 1.000 16.25000 39 PHE B O 1
ATOM 1348 N N . SER B 1 40 ? -12.18800 -18.29600 15.07200 1.000 16.08000 40 SER B N 1
ATOM 1349 C CA . SER B 1 40 ? -10.94200 -19.02400 15.27900 1.000 15.82000 40 SER B CA 1
ATOM 1350 C C . SER B 1 40 ? -9.86000 -18.63300 14.28700 1.000 17.01000 40 SER B C 1
ATOM 1351 O O . SER B 1 40 ? -8.67900 -18.87800 14.55100 1.000 17.89000 40 SER B O 1
ATOM 1354 N N . VAL B 1 41 ? -10.22200 -18.03900 13.15700 1.000 15.09000 41 VAL B N 1
ATOM 1355 C CA . VAL B 1 41 ? -9.23000 -17.78800 12.12300 1.000 17.15000 41 VAL B CA 1
ATOM 1356 C C . VAL B 1 41 ? -8.35200 -16.59700 12.50100 1.000 17.97000 41 VAL B C 1
ATOM 1357 O O . VAL B 1 41 ? -8.71200 -15.74800 13.32900 1.000 18.06000 41 VAL B O 1
ATOM 1361 N N . GLU B 1 42 ? -7.17200 -16.54200 11.88100 1.000 19.59000 42 GLU B N 1
ATOM 1362 C CA . GLU B 1 42 ? -6.18400 -15.51100 12.16400 1.000 21.10000 42 GLU B CA 1
ATOM 1363 C C . GLU B 1 42 ? -5.93200 -14.58500 10.98700 1.000 23.08000 42 GLU B C 1
ATOM 1364 O O . GLU B 1 42 ? -5.21600 -13.59000 11.14200 1.000 25.98000 42 GLU B O 1
ATOM 1370 N N . GLU B 1 43 ? -6.49700 -14.88800 9.82600 1.000 20.59000 43 GLU B N 1
ATOM 1371 C CA . GLU B 1 43 ? -6.55500 -13.99300 8.68600 1.000 20.04000 43 GLU B CA 1
ATOM 1372 C C . GLU B 1 43 ? -8.01700 -13.84700 8.29200 1.000 19.02000 43 GLU B C 1
ATOM 1373 O O . GLU B 1 43 ? -8.85700 -14.67500 8.65000 1.000 18.71000 43 GLU B O 1
ATOM 1379 N N . ASN B 1 44 ? -8.31900 -12.79300 7.54300 1.000 18.96000 44 ASN B N 1
ATOM 1380 C CA . ASN B 1 44 ? -9.70300 -12.45300 7.22300 1.000 17.72000 44 ASN B CA 1
ATOM 1381 C C . ASN B 1 44 ? -10.54700 -12.37800 8.49400 1.000 17.83000 44 ASN B C 1
ATOM 1382 O O . ASN B 1 44 ? -11.63800 -12.94400 8.59700 1.000 17.37000 44 ASN B O 1
ATOM 1387 N N . LEU B 1 45 ? -9.99900 -11.68200 9.48400 1.000 16.88000 45 LEU B N 1
ATOM 1388 C CA . LEU B 1 45 ? -10.73400 -11.34200 10.68700 1.000 18.29000 45 LEU B CA 1
ATOM 1389 C C . LEU B 1 45 ? -11.96000 -10.50600 10.33500 1.000 18.47000 45 LEU B C 1
ATOM 1390 O O . LEU B 1 45 ? -12.01300 -9.83400 9.30300 1.000 19.02000 45 LEU B O 1
ATOM 1395 N N . LEU B 1 46 ? -12.95500 -10.54800 11.21900 1.000 17.43000 46 LEU B N 1
ATOM 1396 C CA . LEU B 1 46 ? -14.18000 -9.78100 11.01000 1.000 17.38000 46 LEU B CA 1
ATOM 1397 C C . LEU B 1 46 ? -13.87100 -8.29000 10.87600 1.000 17.47000 46 LEU B C 1
ATOM 1398 O O . LEU B 1 46 ? -13.12400 -7.72000 11.67500 1.000 18.43000 46 LEU B O 1
ATOM 1403 N N . HIS B 1 47 ? -14.46100 -7.65500 9.86700 1.000 17.25000 47 HIS B N 1
ATOM 1404 C CA . HIS B 1 47 ? -14.30200 -6.21700 9.71300 1.000 17.79000 47 HIS B CA 1
ATOM 1405 C C . HIS B 1 47 ? -15.53700 -5.48800 10.21300 1.000 17.38000 47 HIS B C 1
ATOM 1406 O O . HIS B 1 47 ? -16.61900 -6.07200 10.31200 1.000 16.48000 47 HIS B O 1
ATOM 1413 N N . PRO B 1 48 ? -15.41400 -4.18800 10.52400 1.000 17.86000 48 PRO B N 1
ATOM 1414 C CA . PRO B 1 48 ? -16.57800 -3.44700 11.03400 1.000 18.14000 48 PRO B CA 1
ATOM 1415 C C . PRO B 1 48 ? -17.81500 -3.54600 10.16300 1.000 16.46000 48 PRO B C 1
ATOM 1416 O O . PRO B 1 48 ? -18.92000 -3.70100 10.69100 1.000 17.52000 48 PRO B O 1
ATOM 1420 N N . HIS B 1 49 ? -17.67100 -3.46300 8.83700 1.000 16.98000 49 HIS B N 1
ATOM 1421 C CA . HIS B 1 49 ? -18.84900 -3.50300 7.97600 1.000 17.72000 49 HIS B CA 1
ATOM 1422 C C . HIS B 1 49 ? -19.51200 -4.87400 7.92000 1.000 18.27000 49 HIS B C 1
ATOM 1423 O O . HIS B 1 49 ? -20.59500 -4.99900 7.33900 1.000 20.52000 49 HIS B O 1
ATOM 1430 N N . GLN B 1 50 ? -18.90700 -5.89200 8.52400 1.000 16.29000 50 GLN B N 1
ATOM 1431 C CA . GLN B 1 50 ? -19.44100 -7.24100 8.48800 1.000 16.46000 50 GLN B CA 1
ATOM 1432 C C . GLN B 1 50 ? -20.10600 -7.64600 9.79200 1.000 15.75000 50 GLN B C 1
ATOM 1433 O O . GLN B 1 50 ? -20.72400 -8.70900 9.84400 1.000 15.99000 50 GLN B O 1
ATOM 1439 N N . ILE B 1 51 ? -19.99600 -6.82500 10.84300 1.000 15.72000 51 ILE B N 1
ATOM 1440 C CA . ILE B 1 51 ? -20.61500 -7.15200 12.12900 1.000 14.93000 51 ILE B CA 1
ATOM 1441 C C . ILE B 1 51 ? -22.09500 -7.46300 11.96600 1.000 14.41000 51 ILE B C 1
ATOM 1442 O O . ILE B 1 51 ? -22.62100 -8.40600 12.57100 1.000 14.53000 51 ILE B O 1
ATOM 1447 N N . GLN B 1 52 ? -22.79500 -6.65300 11.17000 1.000 14.48000 52 GLN B N 1
ATOM 1448 C CA . GLN B 1 52 ? -24.24100 -6.77000 11.08300 1.000 15.47000 52 GLN B CA 1
ATOM 1449 C C . GLN B 1 52 ? -24.67900 -8.14800 10.60700 1.000 14.91000 52 GLN B C 1
ATOM 1450 O O . GLN B 1 52 ? -25.77300 -8.60000 10.95800 1.000 16.51000 52 GLN B O 1
ATOM 1456 N N . TYR B 1 53 ? -23.85200 -8.83700 9.81700 1.000 14.57000 53 TYR B N 1
ATOM 1457 C CA . TYR B 1 53 ? -24.29100 -10.11200 9.27300 1.000 14.11000 53 TYR B CA 1
ATOM 1458 C C . TYR B 1 53 ? -24.20900 -11.22900 10.28800 1.000 15.87000 53 TYR B C 1
ATOM 1459 O O . TYR B 1 53 ? -24.76500 -12.30600 10.04200 1.000 15.96000 53 TYR B O 1
ATOM 1468 N N . LEU B 1 54 ? -23.54400 -10.99900 11.41300 1.000 13.58000 54 LEU B N 1
ATOM 1469 C CA . LEU B 1 54 ? -23.49500 -11.99400 12.47000 1.000 15.84000 54 LEU B CA 1
ATOM 1470 C C . LEU B 1 54 ? -24.62600 -11.86300 13.47600 1.000 14.43000 54 LEU B C 1
ATOM 1471 O O . LEU B 1 54 ? -24.82000 -12.78100 14.27600 1.000 13.99000 54 LEU B O 1
ATOM 1476 N N . GLN B 1 55 ? -25.36600 -10.74800 13.49100 1.000 13.87000 55 GLN B N 1
ATOM 1477 C CA . GLN B 1 55 ? -26.50800 -10.68300 14.39500 1.000 14.41000 55 GLN B CA 1
ATOM 1478 C C . GLN B 1 55 ? -27.42800 -11.86400 14.10800 1.000 13.65000 55 GLN B C 1
ATOM 1479 O O . GLN B 1 55 ? -27.63400 -12.23700 12.94900 1.000 12.93000 55 GLN B O 1
ATOM 1485 N N . ARG B 1 56 ? -27.96400 -12.46700 15.17300 1.000 13.38000 56 ARG B N 1
ATOM 1486 C CA . ARG B 1 56 ? -28.62700 -13.76600 15.05600 1.000 14.16000 56 ARG B CA 1
ATOM 1487 C C . ARG B 1 56 ? -29.66000 -13.80700 13.93200 1.000 14.03000 56 ARG B C 1
ATOM 1488 O O . ARG B 1 56 ? -29.70200 -14.76400 13.15300 1.000 14.15000 56 ARG B O 1
ATOM 1496 N N . ARG B 1 57 ? -30.52700 -12.79500 13.84400 1.000 14.35000 57 ARG B N 1
ATOM 1497 C CA . ARG B 1 57 ? -31.58100 -12.86500 12.83200 1.000 15.60000 57 ARG B CA 1
ATOM 1498 C C . ARG B 1 57 ? -31.00000 -12.87300 11.42600 1.000 14.74000 57 ARG B C 1
ATOM 1499 O O . ARG B 1 57 ? -31.49800 -13.58500 10.54300 1.000 15.24000 57 ARG B O 1
ATOM 1507 N N . GLN B 1 58 ? -29.93100 -12.11300 11.20300 1.000 13.95000 58 GLN B N 1
ATOM 1508 C CA . GLN B 1 58 ? -29.32400 -12.05700 9.88200 1.000 13.93000 58 GLN B CA 1
ATOM 1509 C C . GLN B 1 58 ? -28.53500 -13.32700 9.58300 1.000 12.53000 58 GLN B C 1
ATOM 1510 O O . GLN B 1 58 ? -28.59000 -13.84600 8.46100 1.000 13.03000 58 GLN B O 1
ATOM 1516 N N . ALA B 1 59 ? -27.79800 -13.84100 10.57400 1.000 12.97000 59 ALA B N 1
ATOM 1517 C CA . ALA B 1 59 ? -27.06000 -15.08300 10.36500 1.000 13.01000 59 ALA B CA 1
ATOM 1518 C C . ALA B 1 59 ? -28.00500 -16.24100 10.06500 1.000 12.13000 59 ALA B C 1
ATOM 1519 O O . ALA B 1 59 ? -27.74800 -17.04500 9.16200 1.000 12.94000 59 ALA B O 1
ATOM 1521 N N . LEU B 1 60 ? -29.13400 -16.31100 10.77400 1.000 12.59000 60 LEU B N 1
ATOM 1522 C CA . LEU B 1 60 ? -30.10100 -17.37000 10.49500 1.000 13.61000 60 LEU B CA 1
ATOM 1523 C C . LEU B 1 60 ? -30.73800 -17.19400 9.12000 1.000 13.04000 60 LEU B C 1
ATOM 1524 O O . LEU B 1 60 ? -30.99400 -18.18100 8.42300 1.000 13.18000 60 LEU B O 1
ATOM 1529 N N . GLU B 1 61 ? -31.00300 -15.95200 8.71300 1.000 13.34000 61 GLU B N 1
ATOM 1530 C CA . GLU B 1 61 ? -31.53400 -15.73100 7.37200 1.000 12.31000 61 GLU B CA 1
ATOM 1531 C C . GLU B 1 61 ? -30.54100 -16.19400 6.31200 1.000 12.69000 61 GLU B C 1
ATOM 1532 O O . GLU B 1 61 ? -30.92400 -16.82800 5.31600 1.000 13.54000 61 GLU B O 1
ATOM 1538 N N . ASP B 1 62 ? -29.25200 -15.91700 6.52200 1.000 12.53000 62 ASP B N 1
ATOM 1539 C CA . ASP B 1 62 ? -28.21800 -16.40000 5.61300 1.000 13.21000 62 ASP B CA 1
ATOM 1540 C C . ASP B 1 62 ? -28.23200 -17.91800 5.52700 1.000 13.23000 62 ASP B C 1
ATOM 1541 O O . ASP B 1 62 ? -28.22200 -18.49500 4.43300 1.000 13.03000 62 ASP B O 1
ATOM 1546 N N . ILE B 1 63 ? -28.22700 -18.58400 6.67800 1.000 12.82000 63 ILE B N 1
ATOM 1547 C CA . ILE B 1 63 ? -28.25600 -20.04500 6.69000 1.000 12.82000 63 ILE B CA 1
ATOM 1548 C C . ILE B 1 63 ? -29.48800 -20.55900 5.96300 1.000 12.74000 63 ILE B C 1
ATOM 1549 O O . ILE B 1 63 ? -29.42500 -21.54500 5.21500 1.000 13.21000 63 ILE B O 1
ATOM 1554 N N . ASN B 1 64 ? -30.62200 -19.87600 6.14600 1.000 13.33000 64 ASN B N 1
ATOM 1555 C CA . ASN B 1 64 ? -31.90600 -20.31600 5.62900 1.000 14.31000 64 ASN B CA 1
ATOM 1556 C C . ASN B 1 64 ? -32.02500 -20.15600 4.11700 1.000 14.69000 64 ASN B C 1
ATOM 1557 O O . ASN B 1 64 ? -32.96200 -20.70800 3.53100 1.000 15.82000 64 ASN B O 1
ATOM 1562 N N . GLN B 1 65 ? -31.09000 -19.46200 3.46400 1.000 13.03000 65 GLN B N 1
ATOM 1563 C CA . GLN B 1 65 ? -31.05900 -19.52300 2.00700 1.000 12.09000 65 GLN B CA 1
ATOM 1564 C C . GLN B 1 65 ? -30.67300 -20.91400 1.51500 1.000 13.46000 65 GLN B C 1
ATOM 1565 O O . GLN B 1 65 ? -30.87300 -21.22700 0.33700 1.000 14.46000 65 GLN B O 1
ATOM 1571 N N . GLY B 1 66 ? -30.13600 -21.76100 2.39200 1.000 12.47000 66 GLY B N 1
ATOM 1572 C CA . GLY B 1 66 ? -29.96700 -23.16700 2.07600 1.000 14.14000 66 GLY B CA 1
ATOM 1573 C C . GLY B 1 66 ? -28.68400 -23.52200 1.37300 1.000 14.36000 66 GLY B C 1
ATOM 1574 O O . GLY B 1 66 ? -28.59300 -24.61800 0.79100 1.000 15.24000 66 GLY B O 1
ATOM 1575 N N . GLY B 1 67 ? -27.68900 -22.63700 1.39200 1.000 14.12000 67 GLY B N 1
ATOM 1576 C CA . GLY B 1 67 ? -26.48200 -22.83500 0.62300 1.000 14.72000 67 GLY B CA 1
ATOM 1577 C C . GLY B 1 67 ? -25.24900 -23.18800 1.42400 1.000 13.03000 67 GLY B C 1
ATOM 1578 O O . GLY B 1 67 ? -24.13100 -22.99900 0.93000 1.000 14.12000 67 GLY B O 1
ATOM 1579 N N . GLY B 1 68 ? -25.41700 -23.76300 2.61200 1.000 13.06000 68 GLY B N 1
ATOM 1580 C CA . GLY B 1 68 ? -24.31000 -23.96400 3.52500 1.000 12.87000 68 GLY B CA 1
ATOM 1581 C C . GLY B 1 68 ? -24.05000 -25.41100 3.89700 1.000 13.45000 68 GLY B C 1
ATOM 1582 O O . GLY B 1 68 ? -24.96200 -26.24600 3.93900 1.000 14.43000 68 GLY B O 1
ATOM 1583 N N . TRP B 1 69 ? -22.78900 -25.68700 4.21200 1.000 12.88000 69 TRP B N 1
ATOM 1584 C CA . TRP B 1 69 ? -22.39000 -26.95200 4.80900 1.000 13.38000 69 TRP B CA 1
ATOM 1585 C C . TRP B 1 69 ? -21.41400 -26.66500 5.93600 1.000 14.19000 69 TRP B C 1
ATOM 1586 O O . TRP B 1 69 ? -20.72900 -25.63600 5.95000 1.000 13.93000 69 TRP B O 1
ATOM 1597 N N . ILE B 1 70 ? -21.34300 -27.60200 6.87900 1.000 14.27000 70 ILE B N 1
ATOM 1598 C CA . ILE B 1 70 ? -20.41900 -27.50900 7.99400 1.000 13.73000 70 ILE B CA 1
ATOM 1599 C C . ILE B 1 70 ? -19.70500 -28.84600 8.13300 1.000 14.76000 70 ILE B C 1
ATOM 1600 O O . ILE B 1 70 ? -20.26500 -29.90800 7.83800 1.000 16.63000 70 ILE B O 1
ATOM 1605 N N . CYS B 1 71 ? -18.43700 -28.76800 8.51800 1.000 14.53000 71 CYS B N 1
ATOM 1606 C CA . CYS B 1 71 ? -17.52600 -29.90100 8.58300 1.000 17.24000 71 CYS B CA 1
ATOM 1607 C C . CYS B 1 71 ? -17.12900 -30.16000 10.02800 1.000 16.61000 71 CYS B C 1
ATOM 1608 O O . CYS B 1 71 ? -16.85000 -29.22300 10.77500 1.000 16.03000 71 CYS B O 1
ATOM 1611 N N . LYS B 1 72 ? -17.09800 -31.43200 10.41700 1.000 16.73000 72 LYS B N 1
ATOM 1612 C CA . LYS B 1 72 ? -16.58200 -31.86800 11.70600 1.000 16.14000 72 LYS B CA 1
ATOM 1613 C C . LYS B 1 72 ? -15.35100 -32.73000 11.48500 1.000 18.08000 72 LYS B C 1
ATOM 1614 O O . LYS B 1 72 ? -15.31000 -33.53500 10.54800 1.000 19.92000 72 LYS B O 1
ATOM 1620 N N . HIS B 1 73 ? -14.34500 -32.53300 12.32200 1.000 19.97000 73 HIS B N 1
ATOM 1621 C CA . HIS B 1 73 ? -13.17100 -33.40000 12.37500 1.000 21.13000 73 HIS B CA 1
ATOM 1622 C C . HIS B 1 73 ? -13.35000 -34.22400 13.64000 1.000 19.51000 73 HIS B C 1
ATOM 1623 O O . HIS B 1 73 ? -13.18200 -33.71300 14.75400 1.000 20.19000 73 HIS B O 1
ATOM 1630 N N . GLY B 1 74 ? -13.70800 -35.49300 13.47100 1.000 22.37000 74 GLY B N 1
ATOM 1631 C CA . GLY B 1 74 ? -14.12900 -36.26900 14.62700 1.000 23.50000 74 GLY B CA 1
ATOM 1632 C C . GLY B 1 74 ? -15.39100 -35.65400 15.20500 1.000 20.85000 74 GLY B C 1
ATOM 1633 O O . GLY B 1 74 ? -16.39400 -35.47100 14.50300 1.000 24.27000 74 GLY B O 1
ATOM 1634 N N . ASP B 1 75 ? -15.36600 -35.31200 16.49400 1.000 21.76000 75 ASP B N 1
ATOM 1635 C CA . ASP B 1 75 ? -16.50800 -34.68300 17.14300 1.000 21.69000 75 ASP B CA 1
ATOM 1636 C C . ASP B 1 75 ? -16.38100 -33.16300 17.22800 1.000 22.19000 75 ASP B C 1
ATOM 1637 O O . ASP B 1 75 ? -17.24500 -32.51500 17.81800 1.000 27.42000 75 ASP B O 1
ATOM 1642 N N . ASP B 1 76 ? -15.34600 -32.58400 16.62600 1.000 18.89000 76 ASP B N 1
ATOM 1643 C CA . ASP B 1 76 ? -15.01600 -31.17000 16.76100 1.000 19.93000 76 ASP B CA 1
ATOM 1644 C C . ASP B 1 76 ? -15.39900 -30.44400 15.47100 1.000 19.27000 76 ASP B C 1
ATOM 1645 O O . ASP B 1 76 ? -14.94800 -30.81800 14.38300 1.000 19.22000 76 ASP B O 1
ATOM 1650 N N . TYR B 1 77 ? -16.23100 -29.40700 15.58300 1.000 16.94000 77 TYR B N 1
ATOM 1651 C CA . TYR B 1 77 ? -16.56700 -28.62400 14.39900 1.000 16.11000 77 TYR B CA 1
ATOM 1652 C C . TYR B 1 77 ? -15.31300 -27.94500 13.87300 1.000 16.64000 77 TYR B C 1
ATOM 1653 O O . TYR B 1 77 ? -14.53100 -27.37000 14.64000 1.000 18.68000 77 TYR B O 1
ATOM 1662 N N . ALA B 1 78 ? -15.10500 -28.03400 12.56600 1.000 14.95000 78 ALA B N 1
ATOM 1663 C CA . ALA B 1 78 ? -13.82100 -27.69700 11.96900 1.000 14.91000 78 ALA B CA 1
ATOM 1664 C C . ALA B 1 78 ? -13.90200 -26.62300 10.89900 1.000 15.21000 78 ALA B C 1
ATOM 1665 O O . ALA B 1 78 ? -12.98200 -25.82100 10.77600 1.000 16.08000 78 ALA B O 1
ATOM 1667 N N . GLY B 1 79 ? -14.95000 -26.61900 10.07900 1.000 14.51000 79 GLY B N 1
ATOM 1668 C CA . GLY B 1 79 ? -15.01600 -25.67000 8.98500 1.000 14.82000 79 GLY B CA 1
ATOM 1669 C C . GLY B 1 79 ? -16.44500 -25.44100 8.56400 1.000 13.76000 79 GLY B C 1
ATOM 1670 O O . GLY B 1 79 ? -17.32200 -26.28300 8.77600 1.000 14.40000 79 GLY B O 1
ATOM 1671 N N . VAL B 1 80 ? -16.68000 -24.27300 7.97600 1.000 13.04000 80 VAL B N 1
ATOM 1672 C CA . VAL B 1 80 ? -18.01900 -23.89900 7.54000 1.000 13.54000 80 VAL B CA 1
ATOM 1673 C C . VAL B 1 80 ? -17.93200 -23.09500 6.24600 1.000 12.94000 80 VAL B C 1
ATOM 1674 O O . VAL B 1 80 ? -17.01400 -22.28800 6.06000 1.000 14.08000 80 VAL B O 1
ATOM 1678 N N . GLY B 1 81 ? -18.88200 -23.32000 5.34400 1.000 13.25000 81 GLY B N 1
ATOM 1679 C CA . GLY B 1 81 ? -18.93900 -22.52300 4.13600 1.000 14.21000 81 GLY B CA 1
ATOM 1680 C C . GLY B 1 81 ? -20.37200 -22.36300 3.68300 1.000 13.85000 81 GLY B C 1
ATOM 1681 O O . GLY B 1 81 ? -21.16300 -23.29800 3.81200 1.000 14.59000 81 GLY B O 1
ATOM 1682 N N . PHE B 1 82 ? -20.74200 -21.19500 3.16200 1.000 13.05000 82 PHE B N 1
ATOM 1683 C CA . PHE B 1 82 ? -22.11600 -21.02400 2.71200 1.000 14.75000 82 PHE B CA 1
ATO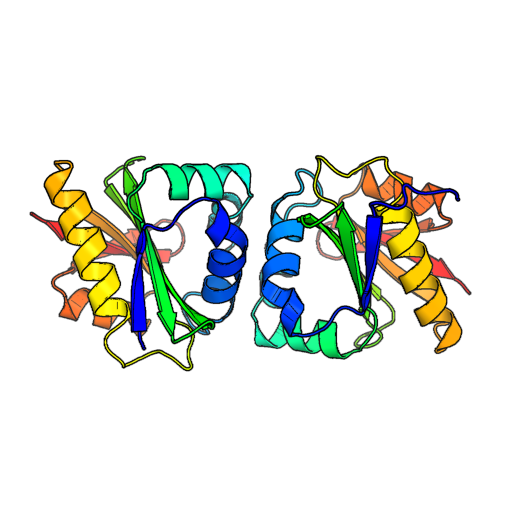M 1684 C C . PHE B 1 82 ? -22.19400 -20.01800 1.58400 1.000 13.43000 82 PHE B C 1
ATOM 1685 O O . PHE B 1 82 ? -21.46000 -19.01900 1.57000 1.000 13.36000 82 PHE B O 1
ATOM 1693 N N . GLY B 1 83 ? -23.09300 -20.30300 0.64600 1.000 12.80000 83 GLY B N 1
ATOM 1694 C CA . GLY B 1 83 ? -23.41400 -19.38700 -0.42600 1.000 14.18000 83 GLY B CA 1
ATOM 1695 C C . GLY B 1 83 ? -24.73900 -18.67800 -0.19200 1.000 14.96000 83 GLY B C 1
ATOM 1696 O O . GLY B 1 83 ? -25.57500 -19.11300 0.60000 1.000 15.02000 83 GLY B O 1
ATOM 1697 N N . LEU B 1 84 ? -24.90600 -17.55300 -0.88500 1.000 14.10000 84 LEU B N 1
ATOM 1698 C CA . LEU B 1 84 ? -26.12900 -16.76600 -0.85500 1.000 13.27000 84 LEU B CA 1
ATOM 1699 C C . LEU B 1 84 ? -26.53600 -16.48800 -2.29000 1.000 13.61000 84 LEU B C 1
ATOM 1700 O O . LEU B 1 84 ? -25.68500 -16.34600 -3.16700 1.000 13.63000 84 LEU B O 1
ATOM 1705 N N . PHE B 1 85 ? -27.83400 -16.35400 -2.51800 1.000 12.61000 85 PHE B N 1
ATOM 1706 C CA . PHE B 1 85 ? -28.34000 -15.92900 -3.82000 1.000 12.97000 85 PHE B CA 1
ATOM 1707 C C . PHE B 1 85 ? -28.94500 -14.53700 -3.73000 1.000 13.07000 85 PHE B C 1
ATOM 1708 O O . PHE B 1 85 ? -29.08000 -13.89200 -4.71900 1.000 14.48000 85 PHE B O 1
ATOM 1716 N N . ILE B 1 86 ? -29.29300 -14.11300 -2.53400 1.000 13.39000 86 ILE B N 1
ATOM 1717 C CA . ILE B 1 86 ? -29.83800 -12.78900 -2.29700 1.000 13.84000 86 ILE B CA 1
ATOM 1718 C C . ILE B 1 86 ? -28.89000 -12.05400 -1.32800 1.000 14.45000 86 ILE B C 1
ATOM 1719 O O . ILE B 1 86 ? -28.57600 -12.55600 -0.30800 1.000 14.24000 86 ILE B O 1
ATOM 1724 N N . PRO B 1 87 ? -28.41600 -10.86800 -1.74200 1.000 15.31000 87 PRO B N 1
ATOM 1725 C CA . PRO B 1 87 ? -28.83500 -10.01000 -2.86400 1.000 16.31000 87 PRO B CA 1
ATOM 1726 C C . PRO B 1 87 ? -28.37500 -10.43400 -4.24700 1.000 16.46000 87 PRO B C 1
ATOM 1727 O O . PRO B 1 87 ? -28.97800 -10.04900 -5.20900 1.000 17.87000 87 PRO B O 1
ATOM 1731 N N . GLU B 1 88 ? -27.32000 -11.21800 -4.30800 1.000 14.57000 88 GLU B N 1
ATOM 1732 C CA . GLU B 1 88 ? -26.81400 -11.72400 -5.54800 1.000 14.35000 88 GLU B CA 1
ATOM 1733 C C . GLU B 1 88 ? -26.03200 -12.98900 -5.18800 1.000 14.18000 88 GLU B C 1
ATOM 1734 O O . GLU B 1 88 ? -25.82600 -13.26900 -4.05300 1.000 14.09000 88 GLU B O 1
ATOM 1740 N N . PRO B 1 89 ? -25.63100 -13.74900 -6.20400 1.000 13.34000 89 PRO B N 1
ATOM 1741 C CA . PRO B 1 89 ? -24.81400 -14.93500 -5.93500 1.000 13.76000 89 PRO B CA 1
ATOM 1742 C C . PRO B 1 89 ? -23.46400 -14.63400 -5.32000 1.000 14.78000 89 PRO B C 1
ATOM 1743 O O . PRO B 1 89 ? -22.66000 -14.03000 -5.95800 1.000 15.00000 89 PRO B O 1
ATOM 1747 N N . LEU B 1 90 ? -23.28700 -15.05300 -4.07900 1.000 12.73000 90 LEU B N 1
ATOM 1748 C CA . LEU B 1 90 ? -22.08000 -14.72700 -3.33600 1.000 13.13000 90 LEU B CA 1
ATOM 1749 C C . LEU B 1 90 ? -21.62500 -15.92500 -2.52300 1.000 14.39000 90 LEU B C 1
ATOM 1750 O O . LEU B 1 90 ? -22.43500 -16.76900 -2.13100 1.000 15.18000 90 LEU B O 1
ATOM 1755 N N . ILE B 1 91 ? -20.33800 -15.92200 -2.20000 1.000 13.89000 91 ILE B N 1
ATOM 1756 C CA . ILE B 1 91 ? -19.84700 -16.82000 -1.12800 1.000 14.20000 91 ILE B CA 1
ATOM 1757 C C . ILE B 1 91 ? -20.00100 -15.95700 0.13100 1.000 15.62000 91 ILE B C 1
ATOM 1758 O O . ILE B 1 91 ? -19.33100 -14.94800 0.23400 1.000 16.39000 91 ILE B O 1
ATOM 1763 N N . GLY B 1 92 ? -20.92900 -16.32600 1.01000 1.000 13.56000 92 GLY B N 1
ATOM 1764 C CA . GLY B 1 92 ? -21.15600 -15.57000 2.23000 1.000 13.79000 92 GLY B CA 1
ATOM 1765 C C . GLY B 1 92 ? -20.11300 -15.78700 3.29900 1.000 15.85000 92 GLY B C 1
ATOM 1766 O O . GLY B 1 92 ? -19.87200 -14.89800 4.11600 1.000 16.48000 92 GLY B O 1
ATOM 1767 N N . GLY B 1 93 ? -19.49800 -16.96100 3.33100 1.000 14.11000 93 GLY B N 1
ATOM 1768 C CA . GLY B 1 93 ? -18.48300 -17.21900 4.32700 1.000 16.08000 93 GLY B CA 1
ATOM 1769 C C . GLY B 1 93 ? -17.77800 -18.52100 4.02400 1.000 13.40000 93 GLY B C 1
ATOM 1770 O O . GLY B 1 93 ? -18.39400 -19.45800 3.51000 1.000 14.08000 93 GLY B O 1
ATOM 1771 N N . LEU B 1 94 ? -16.48000 -18.57500 4.31700 1.000 14.39000 94 LEU B N 1
ATOM 1772 C CA . LEU B 1 94 ? -15.71200 -19.81500 4.22300 1.000 12.46000 94 LEU B CA 1
ATOM 1773 C C . LEU B 1 94 ? -14.58900 -19.71700 5.24500 1.000 14.40000 94 LEU B C 1
ATOM 1774 O O . LEU B 1 94 ? -13.71100 -18.85500 5.11700 1.000 15.60000 94 LEU B O 1
ATOM 1779 N N . PHE B 1 95 ? -14.61400 -20.59400 6.24900 1.000 13.31000 95 PHE B N 1
ATOM 1780 C CA . PHE B 1 95 ? -13.69300 -20.52000 7.37700 1.000 14.35000 95 PHE B CA 1
ATOM 1781 C C . PHE B 1 95 ? -13.38600 -21.92300 7.87200 1.000 14.80000 95 PHE B C 1
ATOM 1782 O O . PHE B 1 95 ? -14.28700 -22.75400 8.00200 1.000 14.95000 95 PHE B O 1
ATOM 1790 N N . VAL B 1 96 ? -12.11600 -22.15900 8.19400 1.000 15.30000 96 VAL B N 1
ATOM 1791 C CA . VAL B 1 96 ? -11.65200 -23.43100 8.73300 1.000 14.96000 96 VAL B CA 1
ATOM 1792 C C . VAL B 1 96 ? -10.75100 -23.11700 9.91700 1.000 16.08000 96 VAL B C 1
ATOM 1793 O O . VAL B 1 96 ? -9.87900 -22.25100 9.81500 1.000 16.75000 96 VAL B O 1
ATOM 1797 N N . LYS B 1 97 ? -10.96400 -23.80000 11.03600 1.000 16.14000 97 LYS B N 1
ATOM 1798 C CA . LYS B 1 97 ? -10.13100 -23.56100 12.20800 1.000 15.07000 97 LYS B CA 1
ATOM 1799 C C . LYS B 1 97 ? -8.66300 -23.79000 11.85400 1.000 17.84000 97 LYS B C 1
ATOM 1800 O O . LYS B 1 97 ? -8.34800 -24.72600 11.10800 1.000 17.90000 97 LYS B O 1
ATOM 1806 N N . PRO B 1 98 ? -7.74100 -22.98300 12.39600 1.000 17.68000 98 PRO B N 1
ATOM 1807 C CA . PRO B 1 98 ? -6.31100 -23.16100 12.07100 1.000 19.50000 98 PRO B CA 1
ATOM 1808 C C . PRO B 1 98 ? -5.80500 -24.58700 12.22000 1.000 19.83000 98 PRO B C 1
ATOM 1809 O O . PRO B 1 98 ? -5.09200 -25.08100 11.33400 1.000 22.12000 98 PRO B O 1
ATOM 1813 N N . GLU B 1 99 ? -6.18700 -25.27600 13.29400 1.000 18.60000 99 GLU B N 1
ATOM 1814 C CA . GLU B 1 99 ? -5.70900 -26.63300 13.54500 1.000 20.46000 99 GLU B CA 1
ATOM 1815 C C . GLU B 1 99 ? -6.24200 -27.65400 12.54500 1.000 21.29000 99 GLU B C 1
ATOM 1816 O O . GLU B 1 99 ? -5.74100 -28.78400 12.51200 1.000 23.39000 99 GLU B O 1
ATOM 1822 N N . TYR B 1 100 ? -7.23500 -27.29200 11.73100 1.000 18.45000 100 TYR B N 1
ATOM 1823 C CA . TYR B 1 100 ? -7.79900 -28.20200 10.74100 1.000 20.18000 100 TYR B CA 1
ATOM 1824 C C . TYR B 1 100 ? -7.58100 -27.72800 9.30900 1.000 18.01000 100 TYR B C 1
ATOM 1825 O O . TYR B 1 100 ? -8.13900 -28.33100 8.37500 1.000 18.98000 100 TYR B O 1
ATOM 1834 N N . GLN B 1 101 ? -6.78000 -26.68400 9.10600 1.000 19.84000 101 GLN B N 1
ATOM 1835 C CA . GLN B 1 101 ? -6.46500 -26.24500 7.75300 1.000 20.48000 101 GLN B CA 1
ATOM 1836 C C . GLN B 1 101 ? -5.48200 -27.21300 7.09400 1.000 21.91000 101 GLN B C 1
ATOM 1837 O O . GLN B 1 101 ? -4.85000 -28.04400 7.75100 1.000 24.32000 101 GLN B O 1
ATOM 1843 N N . SER B 1 102 ? -5.39300 -27.12100 5.76700 1.000 21.74000 102 SER B N 1
ATOM 1844 C CA . SER B 1 102 ? -4.49000 -27.95400 4.96800 1.000 24.11000 102 SER B CA 1
ATOM 1845 C C . SER B 1 102 ? -4.84400 -29.43800 5.02200 1.000 24.51000 102 SER B C 1
ATOM 1846 O O . SER B 1 102 ? -3.96500 -30.29400 4.89500 1.000 27.85000 102 SER B O 1
ATOM 1849 N N . LYS B 1 103 ? -6.12500 -29.75500 5.21200 1.000 21.74000 103 LYS B N 1
ATOM 1850 C CA . LYS B 1 103 ? -6.62300 -31.12600 5.21300 1.000 21.29000 103 LYS B CA 1
ATOM 1851 C C . LYS B 1 103 ? -7.68800 -31.34300 4.14700 1.000 21.58000 103 LYS B C 1
ATOM 1852 O O . LYS B 1 103 ? -8.33700 -32.39700 4.13300 1.000 22.91000 103 LYS B O 1
ATOM 1858 N N . GLY B 1 104 ? -7.91100 -30.36100 3.27600 1.000 19.06000 104 GLY B N 1
ATOM 1859 C CA . GLY B 1 104 ? -8.90200 -30.47000 2.22900 1.000 20.21000 104 GLY B CA 1
ATOM 1860 C C . GLY B 1 104 ? -10.26900 -29.92000 2.57300 1.000 16.75000 104 GLY B C 1
ATOM 1861 O O . GLY B 1 104 ? -11.16500 -29.95000 1.72100 1.000 18.34000 104 GLY B O 1
ATOM 1862 N N . ILE B 1 105 ? -10.45500 -29.40200 3.78700 1.000 17.20000 105 ILE B N 1
ATOM 1863 C CA . ILE B 1 105 ? -11.79400 -29.02500 4.23300 1.000 16.26000 105 ILE B CA 1
ATOM 1864 C C . ILE B 1 105 ? -12.29300 -27.78500 3.49100 1.000 15.73000 105 ILE B C 1
ATOM 1865 O O . ILE B 1 105 ? -13.42500 -27.76200 2.99700 1.000 16.52000 105 ILE B O 1
ATOM 1870 N N . GLY B 1 106 ? -11.45400 -26.74700 3.40400 1.000 15.99000 106 GLY B N 1
ATOM 1871 C CA . GLY B 1 106 ? -11.86500 -25.52000 2.73000 1.000 14.85000 106 GLY B CA 1
ATOM 1872 C C . GLY B 1 106 ? -12.17600 -25.74200 1.26400 1.000 15.40000 106 GLY B C 1
ATOM 1873 O O . GLY B 1 106 ? -13.17900 -25.24000 0.74600 1.000 16.44000 106 GLY B O 1
ATOM 1874 N N . SER B 1 107 ? -11.33100 -26.52400 0.57800 1.000 16.89000 107 SER B N 1
ATOM 1875 C CA . SER B 1 107 ? -11.59900 -26.85800 -0.81800 1.000 16.50000 107 SER B CA 1
ATOM 1876 C C . SER B 1 107 ? -12.89200 -27.64300 -0.94500 1.000 15.84000 107 SER B C 1
ATOM 1877 O O . SER B 1 107 ? -13.68300 -27.41600 -1.86700 1.000 17.32000 107 SER B O 1
ATOM 1880 N N . ALA B 1 108 ? -13.11500 -28.59400 -0.03400 1.000 15.37000 108 ALA B N 1
ATOM 1881 C CA . ALA B 1 108 ? -14.33000 -29.39800 -0.09700 1.000 17.66000 108 ALA B CA 1
ATOM 1882 C C . ALA B 1 108 ? -15.57600 -28.54000 0.09500 1.000 16.02000 108 ALA B C 1
ATOM 1883 O O . ALA B 1 108 ? -16.57400 -28.70500 -0.61900 1.000 16.01000 108 ALA B O 1
ATOM 1885 N N . LEU B 1 109 ? -15.53500 -27.61600 1.06100 1.000 15.28000 109 LEU B N 1
ATOM 1886 C CA . LEU B 1 109 ? -16.68700 -26.75400 1.30800 1.000 14.80000 109 LEU B CA 1
ATOM 1887 C C . LEU B 1 109 ? -16.90200 -25.79100 0.15200 1.000 13.28000 109 LEU B C 1
ATOM 1888 O O . LEU B 1 109 ? -18.03400 -25.59500 -0.30000 1.000 14.56000 109 LEU B O 1
ATOM 1893 N N . LEU B 1 110 ? -15.81500 -25.21100 -0.35700 1.000 14.10000 110 LEU B N 1
ATOM 1894 C CA . LEU B 1 110 ? -15.92800 -24.31300 -1.50000 1.000 15.42000 110 LEU B CA 1
ATOM 1895 C C . LEU B 1 110 ? -16.51300 -25.03800 -2.70200 1.000 16.06000 110 LEU B C 1
ATOM 1896 O O . LEU B 1 110 ? -17.39100 -24.50700 -3.39700 1.000 15.45000 110 LEU B O 1
ATOM 1901 N N . ALA B 1 111 ? -16.05000 -26.26700 -2.95500 1.000 15.47000 111 ALA B N 1
ATOM 1902 C CA . ALA B 1 111 ? -16.55500 -27.01700 -4.10200 1.000 15.21000 111 ALA B CA 1
ATOM 1903 C C . ALA B 1 111 ? -18.02700 -27.35800 -3.92100 1.000 14.81000 111 ALA B C 1
ATOM 1904 O O . ALA B 1 111 ? -18.81700 -27.26700 -4.86700 1.000 16.74000 111 ALA B O 1
ATOM 1906 N N . ARG B 1 112 ? -18.41200 -27.74400 -2.70300 1.000 15.34000 112 ARG B N 1
ATOM 1907 C CA . ARG B 1 112 ? -19.80400 -28.07900 -2.43500 1.000 16.77000 112 ARG B CA 1
ATOM 1908 C C . ARG B 1 112 ? -20.70600 -26.87200 -2.65400 1.000 15.02000 112 ARG B C 1
ATOM 1909 O O . ARG B 1 112 ? -21.74400 -26.96700 -3.32200 1.000 17.34000 112 ARG B O 1
ATOM 1917 N N . VAL B 1 113 ? -20.32000 -25.71700 -2.10300 1.000 15.00000 113 VAL B N 1
ATOM 1918 C CA . VAL B 1 113 ? -21.11500 -24.50100 -2.26500 1.000 16.00000 113 VAL B CA 1
ATOM 1919 C C . VAL B 1 113 ? -21.15800 -24.06300 -3.72700 1.000 14.96000 113 VAL B C 1
ATOM 1920 O O . VAL B 1 113 ? -22.21900 -23.70100 -4.24300 1.000 16.30000 113 VAL B O 1
ATOM 1924 N N . THR B 1 114 ? -20.00800 -24.08400 -4.40600 1.000 14.13000 114 THR B N 1
ATOM 1925 C CA . THR B 1 114 ? -19.94400 -23.64100 -5.79300 1.000 14.77000 114 THR B CA 1
ATOM 1926 C C . THR B 1 114 ? -20.85200 -24.49000 -6.67100 1.000 15.42000 114 THR B C 1
ATOM 1927 O O . THR B 1 114 ? -21.61200 -23.96000 -7.49200 1.000 16.92000 114 THR B O 1
ATOM 1931 N N . ALA B 1 115 ? -20.80300 -25.81400 -6.49400 1.000 17.14000 115 ALA B N 1
ATOM 1932 C CA . ALA B 1 115 ? -21.63200 -26.69200 -7.31300 1.000 17.88000 115 ALA B CA 1
ATOM 1933 C C . ALA B 1 115 ? -23.10800 -26.45000 -7.04500 1.000 16.90000 115 ALA B C 1
ATOM 1934 O O . ALA B 1 115 ? -23.92600 -26.44600 -7.96900 1.000 19.29000 115 ALA B O 1
ATOM 1936 N N . TRP B 1 116 ? -23.50700 -26.22100 -5.80000 1.000 15.64000 116 TRP B N 1
ATOM 1937 C CA . TRP B 1 116 ? -24.89000 -25.94700 -5.47600 1.000 16.37000 116 TRP B CA 1
ATOM 1938 C C . TRP B 1 116 ? -25.38500 -24.68700 -6.15500 1.000 18.78000 116 TRP B C 1
ATOM 1939 O O . TRP B 1 116 ? -26.44200 -24.66200 -6.69300 1.000 18.59000 116 TRP B O 1
ATOM 1950 N N . MET B 1 117 ? -24.56700 -23.66000 -6.11800 1.000 17.18000 117 MET B N 1
ATOM 1951 C CA . MET B 1 117 ? -24.92400 -22.39900 -6.74700 1.000 17.95000 117 MET B CA 1
ATOM 1952 C C . MET B 1 117 ? -25.11200 -22.46300 -8.25000 1.000 16.81000 117 MET B C 1
ATOM 1953 O O . MET B 1 117 ? -26.08000 -21.98700 -8.76400 1.000 17.97000 117 MET B O 1
ATOM 1958 N N . PHE B 1 118 ? -24.18900 -23.13300 -8.90600 1.000 16.59000 118 PHE B N 1
ATOM 1959 C CA . PHE B 1 118 ? -24.29900 -23.29600 -10.35600 1.000 18.01000 118 PHE B CA 1
ATOM 1960 C C . PHE B 1 118 ? -25.47100 -24.22600 -10.72200 1.000 18.91000 118 PHE B C 1
ATOM 1961 O O . PHE B 1 118 ? -26.18600 -23.95300 -11.64200 1.000 19.86000 118 PHE B O 1
ATOM 1969 N N . GLU B 1 119 ? -25.69600 -25.26700 -9.94000 1.000 18.54000 119 GLU B N 1
ATOM 1970 C CA . GLU B 1 119 ? -26.84600 -26.14500 -10.19000 1.000 21.91000 119 GLU B CA 1
ATOM 1971 C C . GLU B 1 119 ? -28.16000 -25.39100 -10.07200 1.000 21.40000 119 GLU B C 1
ATOM 1972 O O . GLU B 1 119 ? -29.10300 -25.70600 -10.74800 1.000 22.01000 119 GLU B O 1
ATOM 1978 N N . ARG B 1 120 ? -28.18400 -24.39200 -9.20400 1.000 20.00000 120 ARG B N 1
ATOM 1979 C CA . ARG B 1 120 ? -29.38400 -23.60300 -8.99400 1.000 21.32000 120 ARG B CA 1
ATOM 1980 C C . ARG B 1 120 ? -29.46500 -22.34800 -9.82400 1.000 22.55000 120 ARG B C 1
ATOM 1981 O O . ARG B 1 120 ? -30.24100 -21.48900 -9.51000 1.000 26.64000 120 ARG B O 1
ATOM 1989 N N . GLY B 1 121 ? -28.65900 -22.22400 -10.85600 1.000 20.97000 121 GLY B N 1
ATOM 1990 C CA . GLY B 1 121 ? -28.78700 -21.11800 -11.77300 1.000 23.65000 121 GLY B CA 1
ATOM 1991 C C . GLY B 1 121 ? -27.86100 -19.92700 -11.82900 1.000 23.93000 121 GLY B C 1
ATOM 1992 O O . GLY B 1 121 ? -28.00500 -19.06700 -12.64700 1.000 24.93000 121 GLY B O 1
ATOM 1993 N N . ALA B 1 122 ? -26.91500 -19.89500 -10.91900 1.000 19.90000 122 ALA B N 1
ATOM 1994 C CA . ALA B 1 122 ? -25.99000 -18.80100 -10.95200 1.000 20.36000 122 ALA B CA 1
ATOM 1995 C C . ALA B 1 122 ? -25.18200 -18.75100 -12.23700 1.000 20.84000 122 ALA B C 1
ATOM 1996 O O . ALA B 1 122 ? -24.69900 -19.73100 -12.68600 1.000 24.56000 122 ALA B O 1
ATOM 1998 N N . GLU B 1 123 ? -25.10500 -17.57800 -12.82000 1.000 23.34000 123 GLU B N 1
ATOM 1999 C CA . GLU B 1 123 ? -24.24100 -17.42100 -13.98600 1.000 25.83000 123 GLU B CA 1
ATOM 2000 C C . GLU B 1 123 ? -22.83900 -17.00700 -13.58400 1.000 24.90000 123 GLU B C 1
ATOM 2001 O O . GLU B 1 123 ? -21.87400 -17.29000 -14.30400 1.000 25.66000 123 GLU B O 1
ATOM 2007 N N . ALA B 1 124 ? -22.71700 -16.34600 -12.43800 1.000 21.75000 124 ALA B N 1
ATOM 2008 C CA . ALA B 1 124 ? -21.43400 -15.98100 -11.87500 1.000 20.31000 124 ALA B CA 1
ATOM 2009 C C . ALA B 1 124 ? -21.63300 -15.85500 -10.37800 1.000 18.55000 124 ALA B C 1
ATOM 2010 O O . ALA B 1 124 ? -22.73800 -15.57100 -9.90700 1.000 21.25000 124 ALA B O 1
ATOM 2012 N N . ILE B 1 125 ? -20.55300 -16.07600 -9.64400 1.000 15.51000 125 ILE B N 1
ATOM 2013 C CA . ILE B 1 125 ? -20.53400 -15.92300 -8.19400 1.000 14.60000 125 ILE B CA 1
ATOM 2014 C C . ILE B 1 125 ? -19.43100 -14.94100 -7.83900 1.000 15.42000 125 ILE B C 1
ATOM 2015 O O . ILE B 1 125 ? -18.35500 -14.97100 -8.44000 1.000 16.75000 125 ILE B O 1
ATOM 2020 N N . HIS B 1 126 ? -19.67900 -14.09600 -6.84500 1.000 15.29000 126 HIS B N 1
ATOM 2021 C CA . HIS B 1 126 ? -18.66200 -13.17300 -6.36300 1.000 14.37000 126 HIS B CA 1
ATOM 2022 C C . HIS B 1 126 ? -18.35500 -13.40900 -4.88800 1.000 15.82000 126 HIS B C 1
ATOM 2023 O O . HIS B 1 126 ? -19.12700 -14.03000 -4.15100 1.000 15.21000 126 HIS B O 1
ATOM 2030 N N . LEU B 1 127 ? -17.20300 -12.89300 -4.46300 1.000 14.74000 127 LEU B N 1
ATOM 2031 C CA . LEU B 1 127 ? -16.83100 -12.90100 -3.05800 1.000 14.02000 127 LEU B CA 1
ATOM 2032 C C . LEU B 1 127 ? -15.86800 -11.75000 -2.82800 1.000 14.90000 127 LEU B C 1
ATOM 2033 O O . LEU B 1 127 ? -15.31000 -11.19100 -3.77300 1.000 15.60000 127 LEU B O 1
ATOM 2038 N N . THR B 1 128 ? -15.65700 -11.41500 -1.56100 1.000 16.04000 128 THR B N 1
ATOM 2039 C CA . THR B 1 128 ? -14.61900 -10.46400 -1.19400 1.000 16.40000 128 THR B CA 1
ATOM 2040 C C . THR B 1 128 ? -13.72800 -11.07900 -0.12500 1.000 16.99000 128 THR B C 1
ATOM 2041 O O . THR B 1 128 ? -14.16800 -11.90300 0.68200 1.000 17.40000 128 THR B O 1
ATOM 2045 N N . THR B 1 129 ? -12.46300 -10.67500 -0.13700 1.000 15.75000 129 THR B N 1
ATOM 2046 C CA . THR B 1 129 ? -11.48500 -11.20200 0.79800 1.000 17.27000 129 THR B CA 1
ATOM 2047 C C . THR B 1 129 ? -10.39200 -10.16300 0.98900 1.000 19.22000 129 THR B C 1
ATOM 2048 O O . THR B 1 129 ? -10.26100 -9.22500 0.20000 1.000 18.10000 129 THR B O 1
ATOM 2052 N N . ASP B 1 130 ? -9.61700 -10.32700 2.05400 1.000 17.30000 130 ASP B N 1
ATOM 2053 C CA . ASP B 1 130 ? -8.52500 -9.39500 2.31000 1.000 19.18000 130 ASP B CA 1
ATOM 2054 C C . ASP B 1 130 ? -7.52300 -9.49000 1.16300 1.000 21.38000 130 ASP B C 1
ATOM 2055 O O . ASP B 1 130 ? -7.07900 -10.59500 0.82900 1.000 21.90000 130 ASP B O 1
ATOM 2060 N N . PRO B 1 131 ? -7.14400 -8.37400 0.54200 1.000 21.61000 131 PRO B N 1
ATOM 2061 C CA . PRO B 1 131 ? -6.17500 -8.45200 -0.55900 1.000 25.16000 131 PRO B CA 1
ATOM 2062 C C . PRO B 1 131 ? -4.83300 -8.96500 -0.06000 1.000 27.03000 131 PRO B C 1
ATOM 2063 O O . PRO B 1 131 ? -4.34300 -8.55600 0.99400 1.000 29.56000 131 PRO B O 1
ATOM 2067 N N . GLY B 1 132 ? -4.25900 -9.89800 -0.81500 1.000 31.08000 132 GLY B N 1
ATOM 2068 C CA . GLY B 1 132 ? -3.00400 -10.51000 -0.44300 1.000 30.90000 132 GLY B CA 1
ATOM 2069 C C . GLY B 1 132 ? -3.09500 -11.59600 0.60500 1.000 32.11000 132 GLY B C 1
ATOM 2070 O O . GLY B 1 132 ? -2.06400 -12.19000 0.94400 1.000 33.28000 132 GLY B O 1
ATOM 2071 N N . SER B 1 133 ? -4.28300 -11.87600 1.13400 1.000 28.08000 133 SER B N 1
ATOM 2072 C CA . SER B 1 133 ? -4.41600 -12.93400 2.12000 1.000 25.67000 133 SER B CA 1
ATOM 2073 C C . SER B 1 133 ? -4.18200 -14.29300 1.46800 1.000 23.83000 133 SER B C 1
ATOM 2074 O O . SER B 1 133 ? -4.27000 -14.44600 0.24500 1.000 25.27000 133 SER B O 1
ATOM 2077 N N . LYS B 1 134 ? -3.85600 -15.28100 2.30600 1.000 24.63000 134 LYS B N 1
ATOM 2078 C CA . LYS B 1 134 ? -3.71900 -16.64800 1.81300 1.000 26.02000 134 LYS B CA 1
ATOM 2079 C C . LYS B 1 134 ? -4.97200 -17.08300 1.06300 1.000 23.64000 134 LYS B C 1
ATOM 2080 O O . LYS B 1 134 ? -4.88800 -17.76000 0.03200 1.000 23.04000 134 LYS B O 1
ATOM 2086 N N . ALA B 1 135 ? -6.14400 -16.68600 1.56900 1.000 23.48000 135 ALA B N 1
ATOM 2087 C CA . ALA B 1 135 ? -7.40600 -17.05800 0.94100 1.000 20.83000 135 ALA B CA 1
ATOM 2088 C C . ALA B 1 135 ? -7.48400 -16.56800 -0.49800 1.000 19.75000 135 ALA B C 1
ATOM 2089 O O . ALA B 1 135 ? -8.01700 -17.26500 -1.36900 1.000 20.29000 135 ALA B O 1
ATOM 2091 N N . GLU B 1 136 ? -6.98200 -15.35800 -0.76500 1.000 21.25000 136 GLU B N 1
ATOM 2092 C CA . GLU B 1 136 ? -7.02400 -14.83400 -2.12700 1.000 21.37000 136 GLU B CA 1
ATOM 2093 C C . GLU B 1 136 ? -6.35200 -15.79200 -3.10400 1.000 22.02000 136 GLU B C 1
ATOM 2094 O O . GLU B 1 136 ? -6.91600 -16.12400 -4.15400 1.000 21.90000 136 GLU B O 1
ATOM 2100 N N . GLY B 1 137 ? -5.14900 -16.26300 -2.76600 1.000 22.86000 137 GLY B N 1
ATOM 2101 C CA . GLY B 1 137 ? -4.46900 -17.20800 -3.63700 1.000 23.00000 137 GLY B CA 1
ATOM 2102 C C . GLY B 1 137 ? -5.15200 -18.55900 -3.69300 1.000 23.33000 137 GLY B C 1
ATOM 2103 O O . GLY B 1 137 ? -5.15800 -19.21200 -4.74200 1.000 22.42000 137 GLY B O 1
ATOM 2104 N N . PHE B 1 138 ? -5.72800 -18.99500 -2.56900 1.000 21.00000 138 PHE B N 1
ATOM 2105 C CA . PHE B 1 138 ? -6.51000 -20.22700 -2.52700 1.000 20.69000 138 PHE B CA 1
ATOM 2106 C C . PHE B 1 138 ? -7.67600 -20.16500 -3.50900 1.000 20.35000 138 PHE B C 1
ATOM 2107 O O . PHE B 1 138 ? -7.92500 -21.11200 -4.26700 1.000 20.25000 138 PHE B O 1
ATOM 2115 N N . TYR B 1 139 ? -8.39900 -19.04200 -3.51900 1.000 18.63000 139 TYR B N 1
ATOM 2116 C CA . TYR B 1 139 ? -9.49700 -18.89800 -4.46300 1.000 17.53000 139 TYR B CA 1
ATOM 2117 C C . TYR B 1 139 ? -8.98900 -18.89300 -5.89800 1.000 20.06000 139 TYR B C 1
ATOM 2118 O O . TYR B 1 139 ? -9.58400 -19.52500 -6.77200 1.000 19.62000 139 TYR B O 1
ATOM 2127 N N . GLN B 1 140 ? -7.89200 -18.17900 -6.15700 1.000 19.99000 140 GLN B N 1
ATOM 2128 C CA . GLN B 1 140 ? -7.34900 -18.15200 -7.51400 1.000 19.79000 140 GLN B CA 1
ATOM 2129 C C . GLN B 1 140 ? -6.93000 -19.54700 -7.96000 1.000 21.33000 140 GLN B C 1
ATOM 2130 O O . GLN B 1 140 ? -7.12900 -19.92100 -9.12300 1.000 21.05000 140 GLN B O 1
ATOM 2136 N N . HIS B 1 141 ? -6.37500 -20.33700 -7.03700 1.000 21.04000 141 HIS B N 1
ATOM 2137 C CA . HIS B 1 141 ? -6.03100 -21.72500 -7.33000 1.000 22.58000 141 HIS B CA 1
ATOM 2138 C C . HIS B 1 141 ? -7.25400 -22.53500 -7.75300 1.000 22.80000 141 HIS B C 1
ATOM 2139 O O . HIS B 1 141 ? -7.13800 -23.46000 -8.56600 1.000 26.02000 141 HIS B O 1
ATOM 2146 N N . HIS B 1 142 ? -8.43200 -22.19500 -7.22700 1.000 22.27000 142 HIS B N 1
ATOM 2147 C CA . HIS B 1 142 ? -9.67800 -22.87600 -7.55300 1.000 19.82000 142 HIS B CA 1
ATOM 2148 C C . HIS B 1 142 ? -10.47500 -22.16600 -8.64200 1.000 19.77000 142 HIS B C 1
ATOM 2149 O O . HIS B 1 142 ? -11.68700 -22.39000 -8.77200 1.000 22.10000 142 HIS B O 1
ATOM 2156 N N . GLY B 1 143 ? -9.82300 -21.32200 -9.43100 1.000 19.16000 143 GLY B N 1
ATOM 2157 C CA . GLY B 1 143 ? -10.44600 -20.77600 -10.61700 1.000 21.46000 143 GLY B CA 1
ATOM 2158 C C . GLY B 1 143 ? -11.15100 -19.44800 -10.45400 1.000 20.04000 143 GLY B C 1
ATOM 2159 O O . GLY B 1 143 ? -11.88200 -19.04600 -11.36900 1.000 22.05000 143 GLY B O 1
ATOM 2160 N N . TRP B 1 144 ? -10.95600 -18.75500 -9.33600 1.000 19.55000 144 TRP B N 1
ATOM 2161 C CA . TRP B 1 144 ? -11.52600 -17.43600 -9.12200 1.000 17.97000 144 TRP B CA 1
ATOM 2162 C C . TRP B 1 144 ? -10.55200 -16.38300 -9.63600 1.000 19.46000 144 TRP B C 1
ATOM 2163 O O . TRP B 1 144 ? -9.33500 -16.57700 -9.60000 1.000 21.92000 144 TRP B O 1
ATOM 2174 N N . ALA B 1 145 ? -11.10000 -15.26600 -10.11100 1.000 19.73000 145 ALA B N 1
ATOM 2175 C CA . ALA B 1 145 ? -10.31600 -14.18400 -10.69800 1.000 21.82000 145 ALA B CA 1
ATOM 2176 C C . ALA B 1 145 ? -10.58600 -12.88600 -9.95300 1.000 18.64000 145 ALA B C 1
ATOM 2177 O O . ALA B 1 145 ? -11.74300 -12.54100 -9.69700 1.000 19.56000 145 ALA B O 1
ATOM 2179 N N . VAL B 1 146 ? -9.51800 -12.15800 -9.62500 1.000 20.59000 146 VAL B N 1
ATOM 2180 C CA . VAL B 1 146 ? -9.66700 -10.84500 -9.01200 1.000 19.81000 146 VAL B CA 1
ATOM 2181 C C . VAL B 1 146 ? -10.15100 -9.86100 -10.06500 1.000 20.63000 146 VAL B C 1
ATOM 2182 O O . VAL B 1 146 ? -9.54400 -9.72800 -11.13600 1.000 25.78000 146 VAL B O 1
ATOM 2186 N N . VAL B 1 147 ? -11.25800 -9.17900 -9.77800 1.000 19.61000 147 VAL B N 1
ATOM 2187 C CA . VAL B 1 147 ? -11.82400 -8.20500 -10.70900 1.000 21.14000 147 VAL B CA 1
ATOM 2188 C C . VAL B 1 147 ? -11.66900 -6.76700 -10.25300 1.000 20.39000 147 VAL B C 1
ATOM 2189 O O . VAL B 1 147 ? -11.98600 -5.85500 -11.03300 1.000 22.68000 147 VAL B O 1
ATOM 2193 N N . GLY B 1 148 ? -11.20500 -6.53100 -9.04000 1.000 19.25000 148 GLY B N 1
ATOM 2194 C CA . GLY B 1 148 ? -11.05300 -5.18900 -8.53000 1.000 19.08000 148 GLY B CA 1
ATOM 2195 C C . GLY B 1 148 ? -11.18500 -5.19300 -7.02300 1.000 18.93000 148 GLY B C 1
ATOM 2196 O O . GLY B 1 148 ? -10.98600 -6.21200 -6.37500 1.000 19.09000 148 GLY B O 1
ATOM 2197 N N . GLN B 1 149 ? -11.52600 -4.03000 -6.48600 1.000 18.09000 149 GLN B N 1
ATOM 2198 C CA . GLN B 1 149 ? -11.71200 -3.84700 -5.05400 1.000 18.15000 149 GLN B CA 1
ATOM 2199 C C . GLN B 1 149 ? -13.09500 -3.27900 -4.77300 1.000 18.02000 149 GLN B C 1
ATOM 2200 O O . GLN B 1 149 ? -13.66500 -2.55800 -5.59700 1.000 18.03000 149 GLN B O 1
ATOM 2206 N N . ASP B 1 150 ? -13.64000 -3.61700 -3.60400 1.000 16.05000 150 ASP B N 1
ATOM 2207 C CA . ASP B 1 150 ? -14.94200 -3.10800 -3.20600 1.000 16.21000 150 ASP B CA 1
ATOM 2208 C C . ASP B 1 150 ? -14.77600 -1.77200 -2.47600 1.000 18.97000 150 ASP B C 1
ATOM 2209 O O . ASP B 1 150 ? -13.67600 -1.22100 -2.39600 1.000 18.50000 150 ASP B O 1
ATOM 2214 N N . GLU B 1 151 ? -15.87100 -1.26300 -1.90800 1.000 17.63000 151 GLU B N 1
ATOM 2215 C CA . GLU B 1 151 ? -15.90000 0.05800 -1.27500 1.000 18.10000 151 GLU B CA 1
ATOM 2216 C C . GLU B 1 151 ? -15.06700 0.13000 -0.00200 1.000 20.27000 151 GLU B C 1
ATOM 2217 O O . GLU B 1 151 ? -14.86400 1.23100 0.53200 1.000 19.77000 151 GLU B O 1
ATOM 2223 N N . PHE B 1 152 ? -14.60900 -1.00600 0.51900 1.000 19.08000 152 PHE B N 1
ATOM 2224 C CA . PHE B 1 152 ? -13.78900 -1.05000 1.71700 1.000 19.97000 152 PHE B CA 1
ATOM 2225 C C . PHE B 1 152 ? -12.33700 -1.38700 1.42000 1.000 21.84000 152 PHE B C 1
ATOM 2226 O O . PHE B 1 152 ? -11.52100 -1.42900 2.34600 1.000 24.08000 152 PHE B O 1
ATOM 2234 N N . GLY B 1 153 ? -11.98900 -1.61000 0.15800 1.000 18.77000 153 GLY B N 1
ATOM 2235 C CA . GLY B 1 153 ? -10.65400 -2.03900 -0.19000 1.000 20.23000 153 GLY B CA 1
ATOM 2236 C C . GLY B 1 153 ? -10.43800 -3.53500 -0.15700 1.000 22.05000 153 GLY B C 1
ATOM 2237 O O . GLY B 1 153 ? -9.29500 -3.98200 -0.28900 1.000 23.86000 153 GLY B O 1
ATOM 2238 N N . GLN B 1 154 ? -11.49200 -4.32000 0.02500 1.000 19.69000 1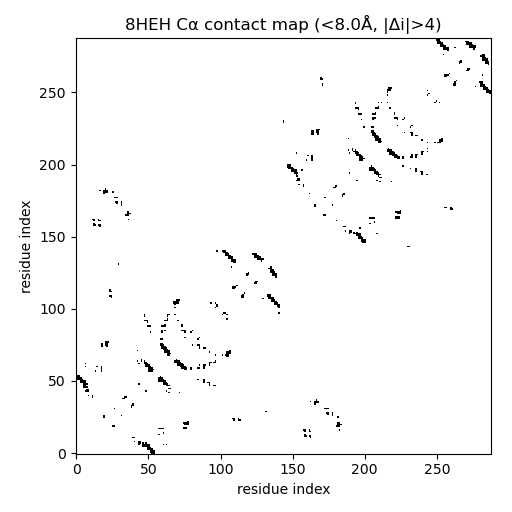54 GLN B N 1
ATOM 2239 C CA . GLN B 1 154 ? -11.36000 -5.76400 -0.08100 1.000 17.88000 154 GLN B CA 1
ATOM 2240 C C . GLN B 1 154 ? -11.24200 -6.15500 -1.54400 1.000 17.59000 154 GLN B C 1
ATOM 2241 O O . GLN B 1 154 ? -11.80000 -5.50300 -2.42900 1.000 18.65000 154 GLN B O 1
ATOM 2247 N N . ALA B 1 155 ? -10.49200 -7.21800 -1.80400 1.000 17.12000 155 ALA B N 1
ATOM 2248 C CA . ALA B 1 155 ? -10.41600 -7.72900 -3.16300 1.000 18.92000 155 ALA B CA 1
ATOM 2249 C C . ALA B 1 155 ? -11.73200 -8.39900 -3.52100 1.000 18.14000 155 ALA B C 1
ATOM 2250 O O . ALA B 1 155 ? -12.27700 -9.17200 -2.72600 1.000 17.85000 155 ALA B O 1
ATOM 2252 N N . GLU B 1 156 ? -12.23700 -8.10200 -4.71500 1.000 18.11000 156 GLU B N 1
ATOM 2253 C CA . GLU B 1 156 ? -13.45700 -8.70000 -5.23800 1.000 17.55000 156 GLU B CA 1
ATOM 2254 C C . GLU B 1 156 ? -13.06500 -9.75500 -6.26000 1.000 17.90000 156 GLU B C 1
ATOM 2255 O O . GLU B 1 156 ? -12.29300 -9.47600 -7.18000 1.000 18.62000 156 GLU B O 1
ATOM 2261 N N . LEU B 1 157 ? -13.57900 -10.96800 -6.09700 1.000 15.97000 157 LEU B N 1
ATOM 2262 C CA . LEU B 1 157 ? -13.24700 -12.06900 -6.98900 1.000 17.04000 157 LEU B CA 1
ATOM 2263 C C . LEU B 1 157 ? -14.51900 -12.62400 -7.60400 1.000 17.22000 157 LEU B C 1
ATOM 2264 O O . LEU B 1 157 ? -15.60400 -12.51500 -7.02700 1.000 16.11000 157 LEU B O 1
ATOM 2269 N N . VAL B 1 158 ? -14.37600 -13.22600 -8.78500 1.000 17.14000 158 VAL B N 1
ATOM 2270 C CA . VAL B 1 158 ? -15.51400 -13.76900 -9.51300 1.000 17.23000 158 VAL B CA 1
ATOM 2271 C C . VAL B 1 158 ? -15.17700 -15.17100 -9.99500 1.000 18.52000 158 VAL B C 1
ATOM 2272 O O . VAL B 1 158 ? -14.02000 -15.49200 -10.28500 1.000 18.73000 158 VAL B O 1
ATOM 2276 N N . LYS B 1 159 ? -16.19800 -16.01600 -10.05900 1.000 16.91000 159 LYS B N 1
ATOM 2277 C CA . LYS B 1 159 ? -16.11000 -17.29200 -10.75900 1.000 18.21000 159 LYS B CA 1
ATOM 2278 C C . LYS B 1 159 ? -17.33300 -17.41900 -11.65000 1.000 18.62000 159 LYS B C 1
ATOM 2279 O O . LYS B 1 159 ? -18.46000 -17.21800 -11.19300 1.000 18.28000 159 LYS B O 1
ATOM 2285 N N . ARG B 1 160 ? -17.12500 -17.73500 -12.92400 1.000 22.84000 160 ARG B N 1
ATOM 2286 C CA . ARG B 1 160 ? -18.22900 -17.76200 -13.87000 1.000 25.80000 160 ARG B CA 1
ATOM 2287 C C . ARG B 1 160 ? -18.59700 -19.19100 -14.24100 1.000 25.81000 160 ARG B C 1
ATOM 2288 O O . ARG B 1 160 ? -17.76100 -20.09800 -14.20200 1.000 28.06000 160 ARG B O 1
ATOM 2296 N N . LYS B 1 161 ? -19.86800 -19.38000 -14.58600 1.000 26.86000 161 LYS B N 1
ATOM 2297 C CA . LYS B 1 161 ? -20.37400 -20.67300 -15.03800 1.000 28.86000 161 LYS B CA 1
ATOM 2298 C C . LYS B 1 161 ? -19.70000 -21.08700 -16.34100 1.000 31.21000 161 LYS B C 1
ATOM 2299 O O . LYS B 1 161 ? -18.83400 -21.96000 -16.34500 1.000 37.71000 161 LYS B O 1
#

Secondary structure (DSSP, 8-state):
-EEEEE--GGGHHHHHHHHHH-SSSPPPGGGGGGGSHHHHHHHHHTS-EEEEEETTEEEEEEEEEE--EEEEEEEE-GGG-SSSHHHHHHHHHHHHHHHTT-SEEEEEE-TT-HHHHHHHHTT-EEEEE-TTSPEEEEEE-/--S-TTEEEEE--GGGHHHHHHHHHH-SSSPPPGGGGGGGSHHHHHHHHHTSEEEEEEETTEEEEEEEEE-SSSSEEEEEEE-GGG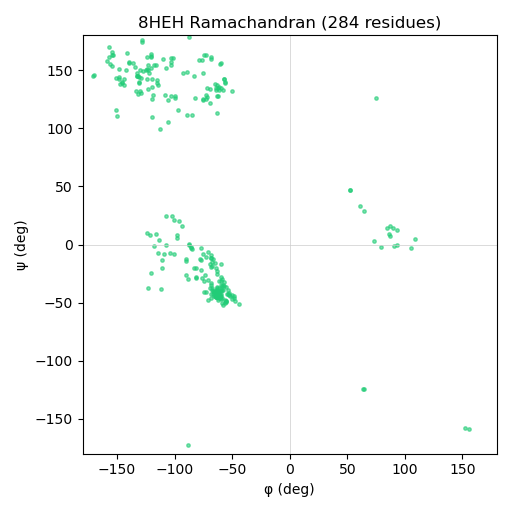TTSSHHHHHHHHHHHHHHHTT-SEEEEEE-TT-HHHHHHHHTT-EEEEE-TTSPEEEEEE-